Protein AF-A0A0S3PMR7-F1 (afdb_monomer)

Solvent-accessible surface area (backbone atoms only — not comparable to full-atom values): 19436 Å² total; per-residue (Å²): 128,92,79,75,74,84,73,68,82,83,55,79,64,56,77,46,41,45,81,42,42,93,68,51,72,73,56,48,28,28,42,59,43,53,50,53,54,53,49,51,64,66,44,59,85,76,47,54,72,72,54,49,54,51,54,49,53,53,49,53,48,51,35,48,53,48,54,61,67,64,68,72,74,87,74,79,76,58,68,56,22,38,29,40,34,16,61,53,31,36,46,74,74,70,48,50,85,84,51,47,59,63,52,50,53,55,50,42,68,75,43,72,76,39,47,31,37,38,37,14,31,47,84,62,35,19,45,75,45,74,67,28,28,53,56,35,51,49,52,55,49,50,38,57,77,65,47,48,37,66,73,26,34,34,34,44,34,24,32,14,52,88,90,42,52,30,48,32,40,38,37,37,37,70,90,45,73,48,71,31,65,50,87,42,70,50,72,76,74,35,25,83,51,95,85,54,65,95,81,60,70,69,84,73,41,47,54,78,61,86,86,67,69,69,66,73,45,76,55,97,86,37,40,32,40,77,38,42,46,69,33,29,45,52,50,33,86,55,75,34,81,30,48,32,35,42,30,22,18,59,64,69,92,67,59,61,74,94,48,36,70,55,50,49,51,51,54,47,48,47,20,36,50,14,60,35,59,52,10,54,31,33,37,40,33,24,7,70,32,48,24,41,40,30,40,47,70,44,50,68,42,61,68,53,22,62,51,24,56,79,41,34,68,46,78,46,79,48,72,56,72,85,76,84,79,79,89,74,83,90,61,71,69,61,55,50,51,51,51,50,52,56,59,51,63,70,70,74,83,123

Mean predicted aligned error: 9.97 Å

InterPro domains:
  IPR036526 Carbon-nitrogen hydrolase superfamily [G3DSA:3.60.110.10] (63-301)
  IPR036526 Carbon-nitrogen hydrolase superfamily [SSF56317] (80-238)

Nearest PDB structures (foldseek):
  5vrg-assembly1_A  TM=6.632E-01  e=3.489E-10  Escherichia coli K-12
  6nwr-assembly1_A  TM=6.546E-01  e=3.489E-10  Escherichia coli K-12
  7aci-assembly1_A  TM=6.716E-01  e=8.069E-10  Escherichia coli
  5n6h-assembly1_A  TM=6.480E-01  e=6.742E-10  Escherichia coli K-12
  5n6l-assembly2_B  TM=6.673E-01  e=2.234E-09  Escherichia coli K-12

Structure (mmCIF, N/CA/C/O backbone):
data_AF-A0A0S3PMR7-F1
#
_entry.id   AF-A0A0S3PMR7-F1
#
loop_
_atom_site.group_PDB
_atom_site.id
_atom_site.type_symbol
_atom_site.label_atom_id
_atom_site.label_alt_id
_atom_site.label_comp_id
_atom_site.label_asym_id
_atom_site.label_entity_id
_atom_site.label_seq_id
_atom_site.pdbx_PDB_ins_code
_atom_site.Cartn_x
_atom_site.Cartn_y
_atom_site.Cartn_z
_atom_site.occupancy
_atom_site.B_iso_or_equiv
_atom_site.auth_seq_id
_atom_site.auth_comp_id
_atom_site.auth_asym_id
_atom_site.auth_atom_id
_atom_site.pdbx_PDB_model_num
ATOM 1 N N . MET A 1 1 ? 16.955 -25.206 -0.870 1.00 32.12 1 MET A N 1
ATOM 2 C CA . MET A 1 1 ? 16.408 -24.528 -2.070 1.00 32.12 1 MET A CA 1
ATOM 3 C C . MET A 1 1 ? 16.990 -23.130 -2.113 1.00 32.12 1 MET A C 1
ATOM 5 O O . MET A 1 1 ? 16.848 -22.421 -1.126 1.00 32.12 1 MET A O 1
ATOM 9 N N . ALA A 1 2 ? 17.680 -22.766 -3.195 1.00 27.88 2 ALA A N 1
ATOM 10 C CA . ALA A 1 2 ? 18.285 -21.446 -3.348 1.00 27.88 2 ALA A CA 1
ATOM 11 C C . ALA A 1 2 ? 17.192 -20.363 -3.338 1.00 27.88 2 ALA A C 1
ATOM 13 O O . ALA A 1 2 ? 16.385 -20.269 -4.262 1.00 27.88 2 ALA A O 1
ATOM 14 N N . PHE A 1 3 ? 17.133 -19.579 -2.262 1.00 42.72 3 PHE A N 1
ATOM 15 C CA . PHE A 1 3 ? 16.339 -18.359 -2.215 1.00 42.72 3 PHE A CA 1
ATOM 16 C C . PHE A 1 3 ? 17.116 -17.288 -2.976 1.00 42.72 3 PHE A C 1
ATOM 18 O O . PHE A 1 3 ? 18.011 -16.652 -2.428 1.00 42.72 3 PHE A O 1
ATOM 25 N N . TYR A 1 4 ? 16.807 -17.114 -4.260 1.00 49.47 4 TYR A N 1
ATOM 26 C CA . TYR A 1 4 ? 17.288 -15.953 -4.996 1.00 49.47 4 TYR A CA 1
ATOM 27 C C . TYR A 1 4 ? 16.662 -14.711 -4.370 1.00 49.47 4 TYR A C 1
ATOM 29 O O . TYR A 1 4 ? 15.441 -14.535 -4.409 1.00 49.47 4 TYR A O 1
ATOM 37 N N . ALA A 1 5 ? 17.491 -13.858 -3.773 1.00 56.34 5 ALA A N 1
ATOM 38 C CA . ALA A 1 5 ? 17.059 -12.526 -3.400 1.00 56.34 5 ALA A CA 1
ATOM 39 C C . ALA A 1 5 ? 16.542 -11.818 -4.650 1.00 56.34 5 ALA A C 1
ATOM 41 O O . ALA A 1 5 ? 17.229 -11.736 -5.671 1.00 56.34 5 ALA A O 1
ATOM 42 N N . LYS A 1 6 ? 15.294 -11.356 -4.588 1.00 67.44 6 LYS A N 1
ATOM 43 C CA . LYS A 1 6 ? 14.680 -10.666 -5.713 1.00 67.44 6 LYS A CA 1
ATOM 44 C C . LYS A 1 6 ? 15.301 -9.279 -5.809 1.00 67.44 6 LYS A C 1
ATOM 46 O O . LYS A 1 6 ? 15.114 -8.466 -4.916 1.00 67.44 6 LYS A O 1
ATOM 51 N N . ILE A 1 7 ? 16.038 -9.019 -6.881 1.00 74.38 7 ILE A N 1
ATOM 52 C CA . ILE A 1 7 ? 16.580 -7.692 -7.179 1.00 74.38 7 ILE A CA 1
ATOM 53 C C . ILE A 1 7 ? 15.539 -6.934 -7.993 1.00 74.38 7 ILE A C 1
ATOM 55 O O . ILE A 1 7 ? 14.989 -7.472 -8.956 1.00 74.38 7 ILE A O 1
ATOM 59 N N . VAL A 1 8 ? 15.253 -5.694 -7.597 1.00 78.94 8 VAL A N 1
ATOM 60 C CA . VAL A 1 8 ? 14.302 -4.836 -8.311 1.00 78.94 8 VAL A CA 1
ATOM 61 C C . VAL A 1 8 ? 14.785 -4.653 -9.754 1.00 78.94 8 VAL A C 1
ATOM 63 O O . VAL A 1 8 ? 15.922 -4.214 -9.945 1.00 78.94 8 VAL A O 1
ATOM 66 N N . PRO A 1 9 ? 13.957 -4.947 -10.772 1.00 74.81 9 PRO A N 1
ATOM 67 C CA . PRO A 1 9 ? 14.328 -4.714 -12.161 1.00 74.81 9 PRO A CA 1
ATOM 68 C C . PRO A 1 9 ? 14.289 -3.209 -12.460 1.00 74.81 9 PRO A C 1
ATOM 70 O O . PRO A 1 9 ? 13.267 -2.651 -12.862 1.00 74.81 9 PRO A O 1
ATOM 73 N N . LEU A 1 10 ? 15.404 -2.531 -12.188 1.00 71.50 10 LEU A N 1
ATOM 74 C CA . LEU A 1 10 ? 15.549 -1.091 -12.366 1.00 71.50 10 LEU A CA 1
ATOM 75 C C . LEU A 1 10 ? 15.897 -0.764 -13.821 1.00 71.50 10 LEU A C 1
ATOM 77 O O . LEU A 1 10 ? 16.931 -1.181 -14.341 1.00 71.50 10 LEU A O 1
ATOM 81 N N . ASN A 1 11 ? 15.052 0.045 -14.457 1.00 74.12 11 ASN A N 1
ATOM 82 C CA . ASN A 1 11 ? 15.374 0.746 -15.693 1.00 74.12 11 ASN A CA 1
ATOM 83 C C . ASN A 1 11 ? 15.096 2.247 -15.478 1.00 74.12 11 ASN A C 1
ATOM 85 O O . ASN A 1 11 ? 13.953 2.602 -15.168 1.00 74.12 11 ASN A O 1
ATOM 89 N N . PRO A 1 12 ? 16.097 3.141 -15.616 1.0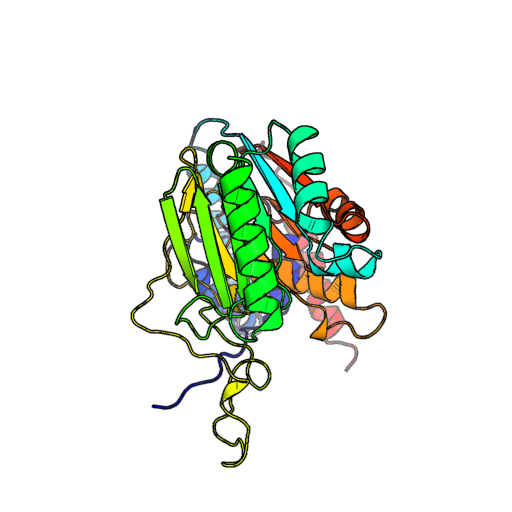0 73.56 12 PRO A N 1
ATOM 90 C CA . PRO A 1 12 ? 15.920 4.579 -15.400 1.00 73.56 12 PRO A CA 1
ATOM 91 C C . PRO A 1 12 ? 14.790 5.198 -16.230 1.00 73.56 12 PRO A C 1
ATOM 93 O O . PRO A 1 12 ? 14.124 6.124 -15.762 1.00 73.56 12 PRO A O 1
ATOM 96 N N . LEU A 1 13 ? 14.507 4.651 -17.419 1.00 76.06 13 LEU A N 1
ATOM 97 C CA . LEU A 1 13 ? 13.432 5.138 -18.285 1.00 76.06 13 LEU A CA 1
ATOM 98 C C . LEU A 1 13 ? 12.033 4.926 -17.704 1.00 76.06 13 LEU A C 1
ATOM 100 O O . LEU A 1 13 ? 11.103 5.626 -18.102 1.00 76.06 13 LEU A O 1
ATOM 104 N N . ILE A 1 14 ? 11.863 4.041 -16.715 1.00 80.25 14 ILE A N 1
ATOM 105 C CA . ILE A 1 14 ? 10.582 3.906 -16.006 1.00 80.25 14 ILE A CA 1
ATOM 106 C C . ILE A 1 14 ? 10.199 5.240 -15.346 1.00 80.25 14 ILE A C 1
ATOM 108 O O . ILE A 1 14 ? 9.026 5.616 -15.328 1.00 80.25 14 ILE A O 1
ATOM 112 N N . LEU A 1 15 ? 11.185 6.014 -14.877 1.00 79.69 15 LEU A N 1
ATOM 113 C CA . LEU A 1 15 ? 10.949 7.346 -14.315 1.00 79.69 15 LEU A CA 1
ATOM 114 C C . LEU A 1 15 ? 10.527 8.375 -15.371 1.00 79.69 15 LEU A C 1
ATOM 116 O O . LEU A 1 15 ? 10.027 9.431 -15.004 1.00 79.69 15 LEU A O 1
ATOM 120 N N . LEU A 1 16 ? 10.694 8.094 -16.663 1.00 73.69 16 LEU A N 1
ATOM 121 C CA . LEU A 1 16 ? 10.173 8.925 -17.751 1.00 73.69 16 LEU A CA 1
ATOM 122 C C . LEU A 1 16 ? 8.802 8.443 -18.234 1.00 73.69 16 LEU A C 1
ATOM 124 O O . LEU A 1 16 ? 8.035 9.236 -18.783 1.00 73.69 16 LEU A O 1
ATOM 128 N N . TYR A 1 17 ? 8.451 7.182 -17.966 1.00 69.62 17 TYR A N 1
ATOM 129 C CA . TYR A 1 17 ? 7.199 6.573 -18.412 1.00 69.62 17 TYR A CA 1
ATOM 130 C C . TYR A 1 17 ? 5.971 7.355 -17.935 1.00 69.62 17 TYR A C 1
ATOM 132 O O . TYR A 1 17 ? 5.038 7.548 -18.701 1.00 69.62 17 TYR A O 1
ATOM 140 N N . TYR A 1 18 ? 5.985 7.907 -16.715 1.00 69.00 18 TYR A N 1
ATOM 141 C CA . TYR A 1 18 ? 4.864 8.716 -16.214 1.00 69.00 18 TYR A CA 1
ATOM 142 C C . TYR A 1 18 ? 4.685 10.055 -16.958 1.00 69.00 18 TYR A C 1
ATOM 144 O O . TYR A 1 18 ? 3.573 10.577 -17.013 1.00 69.00 18 TYR A O 1
ATOM 152 N N . ARG A 1 19 ? 5.764 10.631 -17.518 1.00 66.94 19 ARG A N 1
ATOM 153 C CA . ARG A 1 19 ? 5.716 11.904 -18.266 1.00 66.94 19 ARG A CA 1
ATOM 154 C C . ARG A 1 19 ? 5.176 11.715 -19.676 1.00 66.94 19 ARG A C 1
ATOM 156 O O . ARG A 1 19 ? 4.501 12.595 -20.194 1.00 66.94 19 ARG A O 1
ATOM 163 N N . PHE A 1 20 ? 5.467 10.563 -20.267 1.00 64.56 20 PHE A N 1
ATOM 164 C CA . PHE A 1 20 ? 5.150 10.243 -21.655 1.00 64.56 20 PHE A CA 1
ATOM 165 C C . PHE A 1 20 ? 4.191 9.053 -21.768 1.00 64.56 20 PHE A C 1
ATOM 167 O O . PHE A 1 20 ? 4.147 8.386 -22.797 1.00 64.56 20 PHE A O 1
ATOM 174 N N . ASN A 1 21 ? 3.409 8.774 -20.722 1.00 63.78 21 ASN A N 1
ATOM 175 C CA . ASN A 1 21 ? 2.504 7.622 -20.672 1.00 63.78 21 ASN A CA 1
ATOM 176 C C . ASN A 1 21 ? 1.479 7.639 -21.821 1.00 63.78 21 ASN A C 1
ATOM 178 O O . ASN A 1 21 ? 1.055 6.597 -22.297 1.00 63.78 21 ASN A O 1
ATOM 182 N N . ASP A 1 22 ? 1.126 8.828 -22.317 1.00 60.75 22 ASP A N 1
ATOM 183 C CA . ASP A 1 22 ? 0.228 8.989 -23.466 1.00 60.75 22 ASP A CA 1
ATOM 184 C C . ASP A 1 22 ? 0.884 8.648 -24.820 1.00 60.75 22 ASP A C 1
ATOM 186 O O . ASP A 1 22 ? 0.170 8.510 -25.821 1.00 60.75 22 ASP A O 1
ATOM 190 N N . LEU A 1 23 ? 2.218 8.563 -24.866 1.00 56.91 23 LEU A N 1
ATOM 191 C CA . LEU A 1 23 ? 3.020 8.207 -26.042 1.00 56.91 23 LEU A CA 1
ATOM 192 C C . LEU A 1 23 ? 3.424 6.730 -26.020 1.00 56.91 23 LEU A C 1
ATOM 194 O O . LEU A 1 23 ? 3.506 6.107 -27.079 1.00 56.91 23 LEU A O 1
ATOM 198 N N . PHE A 1 24 ? 3.663 6.173 -24.830 1.00 60.44 24 PHE A N 1
ATOM 199 C CA . PHE A 1 24 ? 4.081 4.789 -24.673 1.00 60.44 24 PHE A CA 1
ATOM 200 C C . PHE A 1 24 ? 2.919 3.804 -24.788 1.00 60.44 24 PHE A C 1
ATOM 202 O O . PHE A 1 24 ? 1.967 3.847 -24.014 1.00 60.44 24 PHE A O 1
ATOM 209 N N . TYR A 1 25 ? 3.034 2.864 -25.731 1.00 61.03 25 TYR A N 1
ATOM 210 C CA . TYR A 1 25 ? 2.170 1.689 -25.776 1.00 61.03 25 TYR A CA 1
ATOM 211 C C . TYR A 1 25 ? 2.271 0.937 -24.439 1.00 61.03 25 TYR A C 1
ATOM 213 O O . TYR A 1 25 ? 3.371 0.632 -23.964 1.00 61.03 25 TYR A O 1
ATOM 221 N N . SER A 1 26 ? 1.124 0.660 -23.817 1.00 70.44 26 SER A N 1
ATOM 222 C CA . SER A 1 26 ? 1.056 -0.029 -22.526 1.00 70.44 26 SER A CA 1
ATOM 223 C C . SER A 1 26 ? 0.147 -1.239 -22.638 1.00 70.44 26 SER A C 1
ATOM 225 O O . SER A 1 26 ? -1.063 -1.113 -22.830 1.00 70.44 26 SER A O 1
ATOM 227 N N . THR A 1 27 ? 0.718 -2.434 -22.529 1.00 76.38 27 THR A N 1
ATOM 228 C CA . THR A 1 27 ? -0.060 -3.670 -22.434 1.00 76.38 27 THR A CA 1
ATOM 229 C C . THR A 1 27 ? -0.642 -3.809 -21.027 1.00 76.38 27 THR A C 1
ATOM 231 O O . THR A 1 27 ? -0.068 -3.294 -20.063 1.00 76.38 27 THR A O 1
ATOM 234 N N . PRO A 1 28 ? -1.733 -4.573 -20.848 1.00 78.19 28 PRO A N 1
ATOM 235 C CA . PRO A 1 28 ? -2.233 -4.882 -19.515 1.00 78.19 28 PRO A CA 1
ATOM 236 C C . PRO A 1 28 ? -1.336 -5.880 -18.754 1.00 78.19 28 PRO A C 1
ATOM 238 O O . PRO A 1 28 ? -1.718 -6.312 -17.672 1.00 78.19 28 PRO A O 1
ATOM 241 N N . TYR A 1 29 ? -0.170 -6.263 -19.292 1.00 84.31 29 TYR A N 1
ATOM 242 C CA . TYR A 1 29 ? 0.792 -7.182 -18.681 1.00 84.31 29 TYR A CA 1
ATOM 243 C C . TYR A 1 29 ? 2.079 -6.420 -18.321 1.00 84.31 29 TYR A C 1
ATOM 245 O O . TYR A 1 29 ? 2.916 -6.178 -19.194 1.00 84.31 29 TYR A O 1
ATOM 253 N N . PRO A 1 30 ? 2.286 -6.046 -17.046 1.00 86.19 30 PRO A N 1
ATOM 254 C CA . PRO A 1 30 ? 3.429 -5.218 -16.664 1.00 86.19 30 PRO A CA 1
ATOM 255 C C . PRO A 1 30 ? 4.797 -5.812 -17.019 1.00 86.19 30 PRO A C 1
ATOM 257 O O . PRO A 1 30 ? 5.691 -5.075 -17.432 1.00 86.19 30 PRO A O 1
ATOM 260 N N . ILE A 1 31 ? 4.959 -7.139 -16.932 1.00 86.88 31 ILE A N 1
ATOM 261 C CA . ILE A 1 31 ? 6.209 -7.801 -17.330 1.00 86.88 31 ILE A CA 1
ATOM 262 C C . ILE A 1 31 ? 6.540 -7.594 -18.817 1.00 86.88 31 ILE A C 1
ATOM 264 O O . ILE A 1 31 ? 7.704 -7.412 -19.166 1.00 86.88 31 ILE A O 1
ATOM 268 N N . ILE A 1 32 ? 5.524 -7.555 -19.688 1.00 85.44 32 ILE A N 1
ATOM 269 C CA . ILE A 1 32 ? 5.706 -7.311 -21.124 1.00 85.44 32 ILE A CA 1
ATOM 270 C C . ILE A 1 32 ? 6.113 -5.855 -21.347 1.00 85.44 32 ILE A C 1
ATOM 272 O O . ILE A 1 32 ? 7.021 -5.591 -22.128 1.00 85.44 32 ILE A O 1
ATOM 276 N N . ASN A 1 33 ? 5.506 -4.911 -20.620 1.00 83.50 33 ASN A N 1
ATOM 277 C CA . ASN A 1 33 ? 5.887 -3.496 -20.700 1.00 83.50 33 ASN A CA 1
ATOM 278 C C . ASN A 1 33 ? 7.349 -3.284 -20.294 1.00 83.50 33 ASN A C 1
ATOM 280 O O . ASN A 1 33 ? 8.072 -2.547 -20.962 1.00 83.50 33 ASN A O 1
ATOM 284 N N . LEU A 1 34 ? 7.799 -3.957 -19.230 1.00 86.12 34 LEU A N 1
ATOM 285 C CA . LEU A 1 34 ? 9.198 -3.921 -18.816 1.00 86.12 34 LEU A CA 1
ATOM 286 C C . LEU A 1 34 ? 10.118 -4.530 -19.886 1.00 86.12 34 LEU A C 1
ATOM 288 O O . LEU A 1 34 ? 11.139 -3.933 -20.220 1.00 86.12 34 LEU A O 1
ATOM 292 N N . PHE A 1 35 ? 9.754 -5.689 -20.441 1.00 85.19 35 PHE A N 1
ATOM 293 C CA . PHE A 1 35 ? 10.522 -6.334 -21.508 1.00 85.19 35 PHE A CA 1
ATOM 294 C C . PHE A 1 35 ? 10.666 -5.428 -22.738 1.00 85.19 35 PHE A C 1
ATOM 296 O O . PHE A 1 35 ? 11.777 -5.227 -23.220 1.00 85.19 35 PHE A O 1
ATOM 303 N N . LEU A 1 36 ? 9.568 -4.820 -23.198 1.00 80.75 36 LEU A N 1
ATOM 304 C CA . LEU A 1 36 ? 9.576 -3.879 -24.322 1.00 80.75 36 LEU A CA 1
ATOM 305 C C . LEU A 1 36 ? 10.443 -2.648 -24.038 1.00 80.75 36 LEU A C 1
ATOM 307 O O . LEU A 1 36 ? 11.118 -2.162 -24.942 1.00 80.75 36 LEU A O 1
ATOM 311 N N . LEU A 1 37 ? 10.458 -2.164 -22.792 1.00 81.06 37 LEU A N 1
ATOM 312 C CA . LEU A 1 37 ? 11.308 -1.048 -22.383 1.00 81.06 37 LEU A CA 1
ATOM 313 C C . LEU A 1 37 ? 12.800 -1.409 -22.422 1.00 81.06 37 LEU A C 1
ATOM 315 O O . LEU A 1 37 ? 13.614 -0.607 -22.866 1.00 81.06 37 LEU A O 1
ATOM 319 N N . TYR A 1 38 ? 13.184 -2.605 -21.972 1.00 82.44 38 TYR A N 1
ATOM 320 C CA . TYR A 1 38 ? 14.576 -3.049 -22.097 1.00 82.44 38 TYR A CA 1
ATOM 321 C C . TYR A 1 38 ? 14.964 -3.304 -23.552 1.00 82.44 38 TYR A C 1
ATOM 323 O O . TYR A 1 38 ? 16.062 -2.929 -23.963 1.00 82.44 38 TYR A O 1
ATOM 331 N N . LEU A 1 39 ? 14.058 -3.893 -24.336 1.00 79.00 39 LEU A N 1
ATOM 332 C CA . LEU A 1 39 ? 14.279 -4.139 -25.754 1.00 79.00 39 LEU A CA 1
ATOM 333 C C . LEU A 1 39 ? 14.491 -2.830 -26.519 1.00 79.00 39 LEU A C 1
ATOM 335 O O . LEU A 1 39 ? 15.401 -2.757 -27.338 1.00 79.00 39 LEU A O 1
ATOM 339 N N . SER A 1 40 ? 13.698 -1.790 -26.238 1.00 71.62 40 SER A N 1
ATOM 340 C CA . SER A 1 40 ? 13.844 -0.500 -26.916 1.00 71.62 40 SER A CA 1
ATOM 341 C C . SER A 1 40 ? 15.194 0.148 -26.612 1.00 71.62 40 SER A C 1
ATOM 343 O O . SER A 1 40 ? 15.873 0.574 -27.541 1.00 71.62 40 SER A O 1
ATOM 345 N N . VAL A 1 41 ? 15.637 0.140 -25.351 1.00 73.00 41 VAL A N 1
ATOM 346 C CA . VAL A 1 41 ? 16.965 0.654 -24.963 1.00 73.00 41 VAL A CA 1
ATOM 347 C C . VAL A 1 41 ? 18.091 -0.121 -25.637 1.00 73.00 41 VAL A C 1
ATOM 349 O O . VAL A 1 41 ? 19.020 0.489 -26.158 1.00 73.00 41 VAL A O 1
ATOM 352 N N . ALA A 1 42 ? 18.010 -1.452 -25.645 1.00 73.75 42 ALA A N 1
ATOM 353 C CA . ALA A 1 42 ? 19.055 -2.298 -26.212 1.00 73.75 42 ALA A CA 1
ATOM 354 C C . ALA A 1 42 ? 19.118 -2.222 -27.749 1.00 73.75 42 ALA A C 1
ATOM 356 O O . ALA A 1 42 ? 20.201 -2.304 -28.323 1.00 73.75 42 ALA A O 1
ATOM 357 N N . ALA A 1 43 ? 17.974 -2.059 -28.419 1.00 68.31 43 ALA A N 1
ATOM 358 C CA . ALA A 1 43 ? 17.890 -2.051 -29.878 1.00 68.31 43 ALA A CA 1
ATOM 359 C C . ALA A 1 43 ? 18.182 -0.676 -30.505 1.00 68.31 43 ALA A C 1
ATOM 361 O O . ALA A 1 43 ? 18.720 -0.624 -31.609 1.00 68.31 43 ALA A O 1
ATOM 362 N N . LEU A 1 44 ? 17.862 0.432 -29.820 1.00 66.81 44 LEU A N 1
ATOM 363 C CA . LEU A 1 44 ? 18.074 1.803 -30.314 1.00 66.81 44 LEU A CA 1
ATOM 364 C C . LEU A 1 44 ? 19.488 2.083 -30.873 1.00 66.81 44 LEU A C 1
ATOM 366 O O . LEU A 1 44 ? 19.562 2.632 -31.971 1.00 66.81 44 LEU A O 1
ATOM 370 N N . PRO A 1 45 ? 20.597 1.703 -30.205 1.00 65.44 45 PRO A N 1
ATOM 371 C CA . PRO A 1 45 ? 21.945 1.973 -30.715 1.00 65.44 45 PRO A CA 1
ATOM 372 C C . PRO A 1 45 ? 22.374 1.077 -31.891 1.00 65.44 45 PRO A C 1
ATOM 374 O O . PRO A 1 45 ? 23.361 1.381 -32.552 1.00 65.44 45 PRO A O 1
ATOM 377 N N . LEU A 1 46 ? 21.656 -0.018 -32.167 1.00 63.72 46 LEU A N 1
ATOM 378 C CA . LEU A 1 46 ? 22.005 -0.992 -33.214 1.00 63.72 46 LEU A CA 1
ATOM 379 C C . LEU A 1 46 ? 21.235 -0.774 -34.526 1.00 63.72 46 LEU A C 1
ATOM 381 O O . LEU A 1 46 ? 21.477 -1.464 -35.517 1.00 63.72 46 LEU A O 1
ATOM 385 N N . LEU A 1 47 ? 20.285 0.162 -34.546 1.00 62.62 47 LEU A N 1
ATOM 386 C CA . LEU A 1 47 ? 19.396 0.370 -35.681 1.00 62.62 47 LEU A CA 1
ATOM 387 C C . LEU A 1 47 ? 19.925 1.457 -36.618 1.00 62.62 47 LEU A C 1
ATOM 389 O O . LEU A 1 47 ? 20.213 2.580 -36.217 1.00 62.62 47 LEU A O 1
ATOM 393 N N . ASN A 1 48 ? 19.974 1.134 -37.911 1.00 70.31 48 ASN A N 1
ATOM 394 C CA . ASN A 1 48 ? 20.210 2.123 -38.957 1.00 70.31 48 ASN A CA 1
ATOM 395 C C . ASN A 1 48 ? 19.089 3.180 -38.925 1.00 70.31 48 ASN A C 1
ATOM 397 O O . ASN A 1 48 ? 17.927 2.840 -38.689 1.00 70.31 48 ASN A O 1
ATOM 401 N N . ILE A 1 49 ? 19.401 4.449 -39.200 1.00 69.38 49 ILE A N 1
ATOM 402 C CA . ILE A 1 49 ? 18.471 5.572 -38.991 1.00 69.38 49 ILE A CA 1
ATOM 403 C C . ILE A 1 49 ? 17.139 5.381 -39.740 1.00 69.38 49 ILE A C 1
ATOM 405 O O . ILE A 1 49 ? 16.075 5.702 -39.220 1.00 69.38 49 ILE A O 1
ATOM 409 N N . ARG A 1 50 ? 17.171 4.741 -40.920 1.00 66.06 50 ARG A N 1
ATOM 410 C CA . ARG A 1 50 ? 15.969 4.372 -41.693 1.00 66.06 50 ARG A CA 1
ATOM 411 C C . ARG A 1 50 ? 15.081 3.345 -40.978 1.00 66.06 50 ARG A C 1
ATOM 413 O O . ARG A 1 50 ? 13.862 3.452 -41.049 1.00 66.06 50 ARG A O 1
ATOM 420 N N . LEU A 1 51 ? 15.670 2.374 -40.278 1.00 68.94 51 LEU A N 1
ATOM 421 C CA . LEU A 1 51 ? 14.923 1.387 -39.494 1.00 68.94 51 LEU A CA 1
ATOM 422 C C . LEU A 1 51 ? 14.327 2.019 -38.234 1.00 68.94 51 LEU A C 1
ATOM 424 O O . LEU A 1 51 ? 13.194 1.697 -37.893 1.00 68.94 51 LEU A O 1
ATOM 428 N N . ILE A 1 52 ? 15.030 2.964 -37.594 1.00 69.81 52 ILE A N 1
ATOM 429 C CA . ILE A 1 52 ? 14.491 3.739 -36.461 1.00 69.81 52 ILE A CA 1
ATOM 430 C C . ILE A 1 52 ? 13.188 4.442 -36.866 1.00 69.81 52 ILE A C 1
ATOM 432 O O . ILE A 1 52 ? 12.197 4.349 -36.143 1.00 69.81 52 ILE A O 1
ATOM 436 N N . PHE A 1 53 ? 13.149 5.072 -38.046 1.00 67.81 53 PHE A N 1
ATOM 437 C CA . PHE A 1 53 ? 11.930 5.703 -38.568 1.00 67.81 53 PHE A CA 1
ATOM 438 C C . PHE A 1 53 ? 10.788 4.707 -38.818 1.00 67.81 53 PHE A C 1
ATOM 440 O O . PHE A 1 53 ? 9.636 5.021 -38.521 1.00 67.81 53 PHE A O 1
ATOM 447 N N . ILE A 1 54 ? 11.085 3.503 -39.319 1.00 73.62 54 ILE A N 1
ATOM 448 C CA . ILE A 1 54 ? 10.072 2.453 -39.527 1.00 73.62 54 ILE A CA 1
ATOM 449 C C . ILE A 1 54 ? 9.511 1.972 -38.182 1.00 73.62 54 ILE A C 1
ATOM 451 O O . ILE A 1 54 ? 8.293 1.923 -38.010 1.00 73.62 54 ILE A O 1
ATOM 455 N N . TYR A 1 55 ? 10.376 1.679 -37.205 1.00 70.31 55 TYR A N 1
ATOM 456 C CA . TYR A 1 55 ? 9.947 1.296 -35.857 1.00 70.31 55 TYR A CA 1
ATOM 457 C C . TYR A 1 55 ? 9.137 2.400 -35.177 1.00 70.31 55 TYR A C 1
ATOM 459 O O . TYR A 1 55 ? 8.132 2.105 -34.533 1.00 70.31 55 TYR A O 1
ATOM 467 N N . PHE A 1 56 ? 9.522 3.663 -35.367 1.00 68.88 56 PHE A N 1
ATOM 468 C CA . PHE A 1 56 ? 8.763 4.815 -34.889 1.00 68.88 56 PHE A CA 1
ATOM 469 C C . PHE A 1 56 ? 7.356 4.855 -35.494 1.00 68.88 56 PHE A C 1
ATOM 471 O O . PHE A 1 56 ? 6.379 4.987 -34.759 1.00 68.88 56 PHE A O 1
ATOM 478 N N . PHE A 1 57 ? 7.227 4.664 -36.810 1.00 70.50 57 PHE A N 1
ATOM 479 C CA . PHE A 1 57 ? 5.923 4.649 -37.476 1.00 70.50 57 PHE A CA 1
ATOM 480 C C . PHE A 1 57 ? 5.036 3.495 -36.994 1.00 70.50 57 PHE A C 1
ATOM 482 O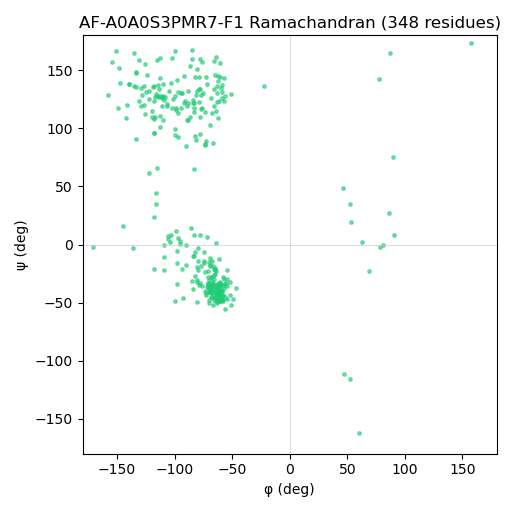 O . PHE A 1 57 ? 3.856 3.707 -36.710 1.00 70.50 57 PHE A O 1
ATOM 489 N N . ILE A 1 58 ? 5.607 2.295 -36.837 1.00 75.50 58 ILE A N 1
ATOM 490 C CA . ILE A 1 58 ? 4.901 1.123 -36.296 1.00 75.50 58 ILE A CA 1
ATOM 491 C C . ILE A 1 58 ? 4.448 1.389 -34.859 1.00 75.50 58 ILE A C 1
ATOM 493 O O . ILE A 1 58 ? 3.302 1.117 -34.511 1.00 75.50 58 ILE A O 1
ATOM 497 N N . PHE A 1 59 ? 5.318 1.956 -34.027 1.00 70.50 59 PHE A N 1
ATOM 498 C CA . PHE A 1 59 ? 4.995 2.290 -32.647 1.00 70.50 59 PHE A CA 1
ATOM 499 C C . PHE A 1 59 ? 3.885 3.341 -32.555 1.00 70.50 59 PHE A C 1
ATOM 501 O O . PHE A 1 59 ? 2.914 3.142 -31.828 1.00 70.50 59 PHE A O 1
ATOM 508 N N . CYS A 1 60 ? 3.969 4.422 -33.336 1.00 67.50 60 CYS A N 1
ATOM 509 C CA . CYS A 1 60 ? 2.909 5.424 -33.418 1.00 67.50 60 CYS A CA 1
ATOM 510 C C . CYS A 1 60 ? 1.586 4.813 -33.893 1.00 67.50 60 CYS A C 1
ATOM 512 O O . CYS A 1 60 ? 0.540 5.127 -33.324 1.00 67.50 60 CYS A O 1
ATOM 514 N N . PHE A 1 61 ? 1.624 3.913 -34.882 1.00 74.81 61 PHE A N 1
ATOM 515 C CA . PHE A 1 61 ? 0.444 3.196 -35.360 1.00 74.81 61 PHE A CA 1
ATOM 516 C C . PHE A 1 61 ? -0.165 2.299 -34.273 1.00 74.81 61 PHE A C 1
ATOM 518 O O . PHE A 1 61 ? -1.372 2.356 -34.052 1.00 74.81 61 PHE A O 1
ATOM 525 N N . LEU A 1 62 ? 0.649 1.532 -33.540 1.00 70.25 62 LEU A N 1
ATOM 526 C CA . LEU A 1 62 ? 0.190 0.681 -32.435 1.00 70.25 62 LEU A CA 1
ATOM 527 C C . LEU A 1 62 ? -0.391 1.504 -31.277 1.00 70.25 62 LEU A C 1
ATOM 529 O O . LEU A 1 62 ? -1.476 1.186 -30.786 1.00 70.25 62 LEU A O 1
ATOM 533 N N . SER A 1 63 ? 0.273 2.592 -30.878 1.00 65.25 63 SER A N 1
ATOM 534 C CA . SER A 1 63 ? -0.233 3.523 -29.859 1.00 65.25 63 SER A CA 1
ATOM 535 C C . SER A 1 63 ? -1.551 4.180 -30.292 1.00 65.25 63 SER A C 1
ATOM 537 O O . SER A 1 63 ? -2.459 4.359 -29.476 1.00 65.25 63 SER A O 1
ATOM 539 N N . PHE A 1 64 ? -1.697 4.506 -31.579 1.00 67.12 64 PHE A N 1
ATOM 540 C CA . PHE A 1 64 ? -2.931 5.057 -32.140 1.00 67.12 64 PHE A CA 1
ATOM 541 C C . PHE A 1 64 ? -4.064 4.020 -32.186 1.00 67.12 64 PHE A C 1
ATOM 543 O O . PHE A 1 64 ? -5.163 4.287 -31.695 1.00 67.12 64 PHE A O 1
ATOM 550 N N . ALA A 1 65 ? -3.786 2.813 -32.684 1.00 68.00 65 ALA A N 1
ATOM 551 C CA . ALA A 1 65 ? -4.736 1.705 -32.718 1.00 68.00 65 ALA A CA 1
ATOM 552 C C . ALA A 1 65 ? -5.226 1.338 -31.308 1.00 68.00 65 ALA A C 1
ATOM 554 O O . ALA A 1 65 ? -6.423 1.135 -31.098 1.00 68.00 65 ALA A O 1
ATOM 555 N N . GLN A 1 66 ? -4.332 1.345 -30.312 1.00 65.81 66 GLN A N 1
ATOM 556 C CA . GLN A 1 66 ? -4.696 1.126 -28.914 1.00 65.81 66 GLN A CA 1
ATOM 557 C C . GLN A 1 66 ? -5.659 2.195 -28.392 1.00 65.81 66 GLN A C 1
ATOM 559 O O . GLN A 1 66 ? -6.618 1.852 -27.697 1.00 65.81 66 GLN A O 1
ATOM 564 N N . LYS A 1 67 ? -5.427 3.479 -28.701 1.00 63.69 67 LYS A N 1
ATOM 565 C CA . LYS A 1 67 ? -6.320 4.568 -28.271 1.00 63.69 67 LYS A CA 1
ATOM 566 C C . LYS A 1 67 ? -7.713 4.428 -28.879 1.00 63.69 67 LYS A C 1
ATOM 568 O O . LYS A 1 67 ? -8.691 4.582 -28.151 1.00 63.69 67 LYS A O 1
ATOM 573 N N . ILE A 1 68 ? -7.805 4.051 -30.156 1.00 61.91 68 ILE A N 1
ATOM 574 C CA . ILE A 1 68 ? -9.090 3.763 -30.814 1.00 61.91 68 ILE A CA 1
ATOM 575 C C . ILE A 1 68 ? -9.786 2.581 -30.131 1.00 61.91 68 ILE A C 1
ATOM 577 O O . ILE A 1 68 ? -10.951 2.684 -29.750 1.00 61.91 68 ILE A O 1
ATOM 581 N N . TYR A 1 69 ? -9.066 1.481 -29.901 1.00 54.88 69 TYR A N 1
ATOM 582 C CA . TYR A 1 69 ? -9.642 0.268 -29.315 1.00 54.88 69 TYR A CA 1
ATOM 583 C C . TYR A 1 69 ? -10.001 0.422 -27.827 1.00 54.88 69 TYR A C 1
ATOM 585 O O . TYR A 1 69 ? -10.925 -0.214 -27.327 1.00 54.88 69 TYR A O 1
ATOM 593 N N . SER A 1 70 ? -9.301 1.297 -27.103 1.00 52.09 70 SER A N 1
ATOM 594 C CA . SER A 1 70 ? -9.583 1.599 -25.692 1.00 52.09 70 SER A CA 1
ATOM 595 C C . SER A 1 70 ? -10.757 2.568 -25.513 1.00 52.09 70 SER A C 1
ATOM 597 O O . SER A 1 70 ? -11.284 2.682 -24.405 1.00 52.09 70 SER A O 1
ATOM 599 N N . SER A 1 71 ? -11.188 3.245 -26.586 1.00 45.75 71 SER A N 1
ATOM 600 C CA . SER A 1 71 ? -12.283 4.222 -26.576 1.00 45.75 71 SER A CA 1
ATOM 601 C C . SER A 1 71 ? -13.683 3.595 -26.471 1.00 45.75 71 SER A C 1
ATOM 603 O O . SER A 1 71 ? -14.658 4.330 -26.328 1.00 45.75 71 SER A O 1
ATOM 605 N N . THR A 1 72 ? -13.826 2.266 -26.527 1.00 36.06 72 THR A N 1
ATOM 606 C CA . THR A 1 72 ? -15.140 1.598 -26.641 1.00 36.06 72 THR A CA 1
ATOM 607 C C . THR A 1 72 ? -15.681 0.971 -25.352 1.00 36.06 72 THR A C 1
ATOM 609 O O . THR A 1 72 ? -16.729 0.330 -25.384 1.00 36.06 72 THR A O 1
ATOM 612 N N . LYS A 1 73 ? -15.062 1.188 -24.182 1.00 38.62 73 LYS A N 1
ATOM 613 C CA . LYS A 1 73 ? -15.641 0.739 -22.898 1.00 38.62 73 LYS A CA 1
ATOM 614 C C . LYS A 1 73 ? -16.339 1.877 -22.152 1.00 38.62 73 LYS A C 1
ATOM 616 O O . LYS A 1 73 ? -15.724 2.591 -21.361 1.00 38.62 73 LYS A O 1
ATOM 621 N N . SER A 1 74 ? -17.650 1.997 -22.359 1.00 40.81 74 SER A N 1
ATOM 622 C CA . SER A 1 74 ? -18.536 2.738 -21.452 1.00 40.81 74 SER A CA 1
ATOM 623 C C . SER A 1 74 ? -18.789 1.872 -20.218 1.00 40.81 74 SER A C 1
ATOM 625 O O . SER A 1 74 ? -19.363 0.796 -20.380 1.00 40.81 74 SER A O 1
ATOM 627 N N . ILE A 1 75 ? -18.380 2.295 -19.015 1.00 46.31 75 ILE A N 1
ATOM 628 C CA . ILE A 1 75 ? -18.833 1.667 -17.761 1.00 46.31 75 ILE A CA 1
ATOM 629 C C . ILE A 1 75 ? -18.926 2.718 -16.638 1.00 46.31 75 ILE A C 1
ATOM 631 O O . ILE A 1 75 ? -18.072 3.593 -16.513 1.00 46.31 75 ILE A O 1
ATOM 635 N N . HIS A 1 76 ? -20.002 2.587 -15.856 1.00 44.34 76 HIS A N 1
ATOM 636 C CA . HIS A 1 76 ? -20.423 3.315 -14.655 1.00 44.34 76 HIS A CA 1
ATOM 637 C C . HIS A 1 76 ? -19.349 4.053 -13.832 1.00 44.34 76 HIS A C 1
ATOM 639 O O . HIS A 1 76 ? -18.324 3.500 -13.440 1.00 44.34 76 HIS A O 1
ATOM 645 N N . GLN A 1 77 ? -19.698 5.280 -13.421 1.00 52.12 77 GLN A N 1
ATOM 646 C CA . GLN A 1 77 ? -19.022 6.022 -12.355 1.00 52.12 77 GLN A CA 1
ATOM 647 C C . GLN A 1 77 ? -19.239 5.334 -10.997 1.00 52.12 77 GLN A C 1
ATOM 649 O O . GLN A 1 77 ? -20.152 5.695 -10.256 1.00 52.12 77 GLN A O 1
ATOM 654 N N . GLN A 1 78 ? -18.385 4.381 -10.631 1.00 63.62 78 GLN A N 1
ATOM 655 C CA . GLN A 1 78 ? -18.242 4.009 -9.224 1.00 63.62 78 GLN A CA 1
ATOM 656 C C . GLN A 1 78 ? -17.253 4.977 -8.566 1.00 63.62 78 GLN A C 1
ATOM 658 O O . GLN A 1 78 ? -16.143 5.207 -9.049 1.00 63.62 78 GLN A O 1
ATOM 663 N N . LYS A 1 79 ? -17.696 5.627 -7.493 1.00 75.62 79 LYS A N 1
ATOM 664 C CA . LYS A 1 79 ? -16.850 6.464 -6.640 1.00 75.62 79 LYS A CA 1
ATOM 665 C C . LYS A 1 79 ? -16.603 5.663 -5.378 1.00 75.62 79 LYS A C 1
ATOM 667 O O . LYS A 1 79 ? -17.555 5.142 -4.813 1.00 75.62 79 LYS A O 1
ATOM 672 N N . ILE A 1 80 ? -15.351 5.582 -4.962 1.00 87.62 80 ILE A N 1
ATOM 673 C CA . ILE A 1 80 ? -14.991 5.009 -3.671 1.00 87.62 80 ILE A CA 1
ATOM 674 C C . ILE A 1 80 ? -14.077 5.998 -2.962 1.00 87.62 80 ILE A C 1
ATOM 676 O O . ILE A 1 80 ? -13.169 6.595 -3.559 1.00 87.62 80 ILE A O 1
ATOM 680 N N . LYS A 1 81 ? -14.364 6.221 -1.686 1.00 93.12 81 LYS A N 1
ATOM 681 C CA . LYS A 1 81 ? -13.618 7.123 -0.824 1.00 93.12 81 LYS A CA 1
ATOM 682 C C . LYS A 1 81 ? -12.789 6.302 0.152 1.00 93.12 81 LYS A C 1
ATOM 684 O O . LYS A 1 81 ? -13.312 5.532 0.954 1.00 93.12 81 LYS A O 1
ATOM 689 N N . VAL A 1 82 ? -11.476 6.483 0.072 1.00 96.00 82 VAL A N 1
ATOM 690 C CA . VAL A 1 82 ? -10.495 5.746 0.867 1.00 96.00 82 VAL A CA 1
ATOM 691 C C . VAL A 1 82 ? -9.996 6.633 2.004 1.00 96.00 82 VAL A C 1
ATOM 693 O O . VAL A 1 82 ? -9.387 7.674 1.771 1.00 96.00 82 VAL A O 1
ATOM 696 N N . GLY A 1 83 ? -10.247 6.231 3.244 1.00 97.44 83 GLY A N 1
ATOM 697 C CA . GLY A 1 83 ? -9.595 6.764 4.431 1.00 97.44 83 GLY A CA 1
ATOM 698 C C . GLY A 1 83 ? -8.183 6.199 4.547 1.00 97.44 83 GLY A C 1
ATOM 699 O O . GLY A 1 83 ? -8.006 4.996 4.680 1.00 97.44 83 GLY A O 1
ATOM 700 N N . VAL A 1 84 ? -7.169 7.048 4.498 1.00 98.00 84 VAL A N 1
ATOM 701 C CA . VAL A 1 84 ? -5.765 6.671 4.654 1.00 98.00 84 VAL A CA 1
ATOM 702 C C . VAL A 1 84 ? -5.324 6.909 6.089 1.00 98.00 84 VAL A C 1
ATOM 704 O O . VAL A 1 84 ? -5.530 7.996 6.633 1.00 98.00 84 VAL A O 1
ATOM 707 N N . VAL A 1 85 ? -4.685 5.896 6.669 1.00 98.38 85 VAL A N 1
ATOM 708 C CA . VAL A 1 85 ? -4.148 5.899 8.028 1.00 98.38 85 VAL A CA 1
ATOM 709 C C . VAL A 1 85 ? -2.632 5.722 7.976 1.00 98.38 85 VAL A C 1
ATOM 711 O O . VAL A 1 85 ? -2.134 4.639 7.679 1.00 98.38 85 VAL A O 1
ATOM 714 N N . GLN A 1 86 ? -1.901 6.795 8.272 1.00 98.12 86 GLN A N 1
ATOM 715 C CA . GLN A 1 86 ? -0.439 6.810 8.345 1.00 98.12 86 GLN A CA 1
ATOM 716 C C . GLN A 1 86 ? -0.018 6.648 9.811 1.00 98.12 86 GLN A C 1
ATOM 718 O O . GLN A 1 86 ? 0.045 7.619 10.570 1.00 98.12 86 GLN A O 1
ATOM 723 N N . VAL A 1 87 ? 0.204 5.396 10.215 1.00 97.75 87 VAL A N 1
ATOM 724 C CA . VAL A 1 87 ? 0.381 4.998 11.621 1.00 97.75 87 VAL A CA 1
ATOM 725 C C . VAL A 1 87 ? 1.606 5.668 12.248 1.00 97.75 87 VAL A C 1
ATOM 727 O O . VAL A 1 87 ? 1.508 6.273 13.312 1.00 97.75 87 VAL A O 1
ATOM 730 N N . GLY A 1 88 ? 2.752 5.617 11.573 1.00 96.50 88 GLY A N 1
ATOM 731 C CA . GLY A 1 88 ? 4.008 6.205 12.037 1.00 96.50 88 GLY A CA 1
ATOM 732 C C . GLY A 1 88 ? 3.914 7.717 12.208 1.00 96.50 88 GLY A C 1
ATOM 733 O O . GLY A 1 88 ? 4.341 8.243 13.231 1.00 96.50 88 GLY A O 1
ATOM 734 N N . LEU A 1 89 ? 3.273 8.414 11.263 1.00 96.88 89 LEU A N 1
ATOM 735 C CA . LEU A 1 89 ? 3.082 9.861 11.347 1.00 96.88 89 LEU A CA 1
ATOM 736 C C . LEU A 1 89 ? 2.192 10.257 12.533 1.00 96.88 89 LEU A C 1
ATOM 738 O O . LEU A 1 89 ? 2.457 11.277 13.162 1.00 96.88 89 LEU A O 1
ATOM 742 N N . TYR A 1 90 ? 1.161 9.469 12.865 1.00 97.81 90 TYR A N 1
ATOM 743 C CA . TYR A 1 90 ? 0.333 9.733 14.050 1.00 97.81 90 TYR A CA 1
ATOM 744 C C . TYR A 1 90 ? 1.183 9.755 15.327 1.00 97.81 90 TYR A C 1
ATOM 746 O O . TYR A 1 90 ? 1.107 10.707 16.105 1.00 97.81 90 TYR A O 1
ATOM 754 N N . TYR A 1 91 ? 2.030 8.741 15.513 1.00 96.56 91 TYR A N 1
ATOM 755 C CA . TYR A 1 91 ? 2.902 8.649 16.685 1.00 96.56 91 TYR A CA 1
ATOM 756 C C . TYR A 1 91 ? 4.024 9.690 16.667 1.00 96.56 91 TYR A C 1
ATOM 758 O O . TYR A 1 91 ? 4.323 10.282 17.700 1.00 96.56 91 TYR A O 1
ATOM 766 N N . GLN A 1 92 ? 4.594 9.985 15.495 1.00 95.06 92 GLN A N 1
ATOM 767 C CA . GLN A 1 92 ? 5.612 11.028 15.342 1.00 95.06 92 GLN A CA 1
ATOM 768 C C . GLN A 1 92 ? 5.090 12.415 15.752 1.00 95.06 92 GLN A C 1
ATOM 770 O O . GLN A 1 92 ? 5.850 13.231 16.265 1.00 95.06 92 GLN A O 1
ATOM 775 N N . LEU A 1 93 ? 3.797 12.681 15.553 1.00 95.50 93 LEU A N 1
ATOM 776 C CA . LEU A 1 93 ? 3.146 13.937 15.939 1.00 95.50 93 LEU A CA 1
ATOM 777 C C . LEU A 1 93 ? 2.655 13.952 17.403 1.00 95.50 93 LEU A C 1
ATOM 779 O O . LEU A 1 93 ? 1.871 14.825 17.770 1.00 95.50 93 LEU A O 1
ATOM 783 N N . GLY A 1 94 ? 3.100 13.007 18.240 1.00 94.75 94 GLY A N 1
ATOM 784 C CA . GLY A 1 94 ? 2.780 12.955 19.673 1.00 94.75 94 GLY A CA 1
ATOM 785 C C . GLY A 1 94 ? 1.530 12.143 20.030 1.00 94.75 94 GLY A C 1
ATOM 786 O O . GLY A 1 94 ? 1.096 12.161 21.182 1.00 94.75 94 GLY A O 1
ATOM 787 N N . GLY A 1 95 ? 0.940 11.423 19.071 1.00 94.31 95 GLY A N 1
ATOM 788 C CA . GLY A 1 95 ? -0.133 10.469 19.343 1.00 94.31 95 GLY A CA 1
ATOM 789 C C . GLY A 1 95 ? 0.332 9.292 20.212 1.00 94.31 95 GLY A C 1
ATOM 790 O O . GLY A 1 95 ? 1.523 9.004 20.309 1.00 94.31 95 GLY A O 1
ATOM 791 N N . ASN A 1 96 ? -0.605 8.575 20.838 1.00 93.38 96 ASN A N 1
ATOM 792 C CA . ASN A 1 96 ? -0.304 7.404 21.673 1.00 93.38 96 ASN A CA 1
ATOM 793 C C . ASN A 1 96 ? -1.255 6.228 21.391 1.00 93.38 96 ASN A C 1
ATOM 795 O O . ASN A 1 96 ? -2.280 6.373 20.725 1.00 93.38 96 ASN A O 1
ATOM 799 N N . THR A 1 97 ? -0.888 5.029 21.847 1.00 90.50 97 THR A N 1
ATOM 800 C CA . THR A 1 97 ? -1.618 3.788 21.530 1.00 90.50 97 THR A CA 1
ATOM 801 C C . THR A 1 97 ? -3.024 3.756 22.126 1.00 90.50 97 THR A C 1
ATOM 803 O O . THR A 1 97 ? -3.917 3.173 21.515 1.00 90.50 97 THR A O 1
ATOM 806 N N . THR A 1 98 ? -3.242 4.418 23.264 1.00 89.31 98 THR A N 1
ATOM 807 C CA . THR A 1 98 ? -4.548 4.520 23.932 1.00 89.31 98 THR A CA 1
ATOM 808 C C . THR A 1 98 ? -5.532 5.380 23.137 1.00 89.31 98 THR A C 1
ATOM 810 O O . THR A 1 98 ? -6.701 5.022 23.005 1.00 89.31 98 THR A O 1
ATOM 813 N N . ASN A 1 99 ? -5.059 6.491 22.566 1.00 93.56 99 ASN A N 1
ATOM 814 C CA . ASN A 1 99 ? -5.896 7.473 21.872 1.00 93.56 99 ASN A CA 1
ATOM 815 C C . ASN A 1 99 ? -6.059 7.193 20.374 1.00 93.56 99 ASN A C 1
ATOM 817 O O . ASN A 1 99 ? -7.010 7.688 19.769 1.00 93.56 99 ASN A O 1
ATOM 821 N N . PHE A 1 100 ? -5.194 6.360 19.784 1.00 95.56 100 PHE A N 1
ATOM 822 C CA . PHE A 1 100 ? -5.191 6.094 18.344 1.00 95.56 100 PHE A CA 1
ATOM 823 C C . PHE A 1 100 ? -6.569 5.702 17.797 1.00 95.56 100 PHE A C 1
ATOM 825 O O . PHE A 1 100 ? -7.054 6.287 16.828 1.00 95.56 100 PHE A O 1
ATOM 832 N N . PHE A 1 101 ? -7.212 4.704 18.409 1.00 94.81 101 PHE A N 1
ATOM 833 C CA . PHE A 1 101 ? -8.485 4.193 17.908 1.00 94.81 101 PHE A CA 1
ATOM 834 C C . PHE A 1 101 ? -9.660 5.158 18.163 1.00 94.81 101 PHE A C 1
ATOM 836 O O . PHE A 1 101 ? -10.422 5.409 17.226 1.00 94.81 101 PHE A O 1
ATOM 843 N N . PRO A 1 102 ? -9.797 5.777 19.355 1.00 95.00 102 PRO A N 1
ATOM 844 C CA . PRO A 1 102 ? -10.732 6.887 19.558 1.00 95.00 102 PRO A CA 1
ATOM 845 C C . PRO A 1 102 ? -10.591 8.022 18.530 1.00 95.00 102 PRO A C 1
ATOM 847 O O . PRO A 1 102 ? -11.598 8.490 17.987 1.00 95.00 102 PRO A O 1
ATOM 850 N N . ASP A 1 103 ? -9.361 8.431 18.209 1.00 97.25 103 ASP A N 1
ATOM 851 C CA . ASP A 1 103 ? -9.098 9.483 17.224 1.00 97.25 103 ASP A CA 1
ATOM 852 C C . ASP A 1 103 ? -9.466 9.044 15.802 1.00 97.25 103 ASP A C 1
ATOM 854 O O . ASP A 1 103 ? -10.077 9.814 15.050 1.00 97.25 103 ASP A O 1
ATOM 858 N N . LEU A 1 104 ? -9.177 7.788 15.446 1.00 97.06 104 LEU A N 1
ATOM 859 C CA . LEU A 1 104 ? -9.603 7.201 14.178 1.00 97.06 104 LEU A CA 1
ATOM 860 C C . LEU A 1 104 ? -11.133 7.190 14.060 1.00 97.06 104 LEU A C 1
ATOM 862 O O . LEU A 1 104 ? -11.679 7.641 13.054 1.00 97.06 104 LEU A O 1
ATOM 866 N N . LEU A 1 105 ? -11.850 6.749 15.097 1.00 95.69 105 LEU A N 1
ATOM 867 C CA . LEU A 1 105 ? -13.314 6.780 15.106 1.00 95.69 105 LEU A CA 1
ATOM 868 C C . LEU A 1 105 ? -13.854 8.208 14.966 1.00 95.69 105 LEU A C 1
ATOM 870 O O . LEU A 1 105 ? -14.820 8.433 14.234 1.00 95.69 105 LEU A O 1
ATOM 874 N N . LYS A 1 106 ? -13.228 9.192 15.623 1.00 96.50 106 LYS A N 1
ATOM 875 C CA . LYS A 1 106 ? -13.584 10.612 15.476 1.00 96.50 106 LYS A CA 1
ATOM 876 C C . LYS A 1 106 ? -13.389 11.092 14.036 1.00 96.50 106 LYS A C 1
ATOM 878 O O . LYS A 1 106 ? -14.241 11.817 13.520 1.00 96.50 106 LYS A O 1
ATOM 883 N N . PHE A 1 107 ? -12.308 10.677 13.376 1.00 96.94 107 PHE A N 1
ATOM 884 C CA . PHE A 1 107 ? -12.077 10.950 11.958 1.00 96.94 107 PHE A CA 1
ATOM 885 C C . PHE A 1 107 ? -13.162 10.325 11.065 1.00 96.94 107 PHE A C 1
ATOM 887 O O . PHE A 1 107 ? -13.702 11.024 10.204 1.00 96.94 107 PHE A O 1
ATOM 894 N N . LEU A 1 108 ? -13.535 9.063 11.301 1.00 96.25 108 LEU A N 1
ATOM 895 C CA . LEU A 1 108 ? -14.559 8.360 10.515 1.00 96.25 108 LEU A CA 1
ATOM 896 C C . LEU A 1 108 ? -15.961 8.940 10.718 1.00 96.25 108 LEU A C 1
ATOM 898 O O . LEU A 1 108 ? -16.710 9.085 9.759 1.00 96.25 108 LEU A O 1
ATOM 902 N N . ARG A 1 109 ? -16.303 9.382 11.935 1.00 94.50 109 ARG A N 1
ATOM 903 C CA . ARG A 1 109 ? -17.567 10.099 12.190 1.00 94.50 109 ARG A CA 1
ATOM 904 C C . ARG A 1 109 ? -17.659 11.402 11.395 1.00 94.50 109 ARG A C 1
ATOM 906 O O . ARG A 1 109 ? -18.727 11.726 10.888 1.00 94.50 109 ARG A O 1
ATOM 913 N N . LYS A 1 110 ? -16.543 12.131 11.262 1.00 95.06 110 LYS A N 1
ATOM 914 C CA . LYS A 1 110 ? -16.459 13.354 10.442 1.00 95.06 110 LYS A CA 1
ATOM 915 C C . LYS A 1 110 ? -16.450 13.073 8.934 1.00 95.06 110 LYS A C 1
ATOM 917 O O . LYS A 1 110 ? -16.795 13.958 8.162 1.00 95.06 110 LYS A O 1
ATOM 922 N N . ASN A 1 111 ? -16.041 11.874 8.521 1.00 93.44 111 ASN A N 1
ATOM 923 C CA . ASN A 1 111 ? -15.935 11.444 7.125 1.00 93.44 111 ASN A CA 1
ATOM 924 C C . ASN A 1 111 ? -16.793 10.194 6.912 1.00 93.44 111 ASN A C 1
ATOM 926 O O . ASN A 1 111 ? -16.299 9.106 6.618 1.00 93.44 111 ASN A O 1
ATOM 930 N N . ASN A 1 112 ? -18.093 10.361 7.133 1.00 90.25 112 ASN A N 1
ATOM 931 C CA . ASN A 1 112 ? -19.058 9.272 7.232 1.00 90.25 112 ASN A CA 1
ATOM 932 C C . ASN A 1 112 ? -19.317 8.547 5.887 1.00 90.25 112 ASN A C 1
ATOM 934 O O . ASN A 1 112 ? -19.934 7.479 5.873 1.00 90.25 112 ASN A O 1
ATOM 938 N N . ASP A 1 113 ? -18.834 9.138 4.796 1.00 91.31 113 ASP A N 1
ATOM 939 C CA . ASP A 1 113 ? -18.884 8.708 3.401 1.00 91.31 113 ASP A CA 1
ATOM 940 C C . ASP A 1 113 ? -17.603 7.983 2.948 1.00 91.31 113 ASP A C 1
ATOM 942 O O . ASP A 1 113 ? -17.441 7.702 1.766 1.00 91.31 113 ASP A O 1
ATOM 946 N N . VAL A 1 114 ? -16.661 7.714 3.859 1.00 94.94 114 VAL A N 1
ATOM 947 C CA . VAL A 1 114 ? -15.526 6.819 3.591 1.00 94.94 114 VAL A CA 1
ATOM 948 C C . VAL A 1 114 ? -16.049 5.395 3.436 1.00 94.94 114 VAL A C 1
ATOM 950 O O . VAL A 1 114 ? -16.698 4.876 4.336 1.00 94.94 114 VAL A O 1
ATOM 953 N N . ASP A 1 115 ? -15.732 4.733 2.332 1.00 94.19 115 ASP A N 1
ATOM 954 C CA . ASP A 1 115 ? -16.117 3.336 2.107 1.00 94.19 115 ASP A CA 1
ATOM 955 C C . ASP A 1 115 ? -15.118 2.370 2.755 1.00 94.19 115 ASP A C 1
ATOM 957 O O . ASP A 1 115 ? -15.487 1.349 3.335 1.00 94.19 115 ASP A O 1
ATOM 961 N N . MET A 1 116 ? -13.830 2.717 2.681 1.00 96.12 116 MET A N 1
ATOM 962 C CA . MET A 1 116 ? -12.726 1.849 3.080 1.00 96.12 116 MET A CA 1
ATOM 963 C C . MET A 1 116 ? -11.631 2.623 3.807 1.00 96.12 116 MET A C 1
ATOM 965 O O . MET A 1 116 ? -11.238 3.696 3.369 1.00 96.12 116 MET A O 1
ATOM 969 N N . VAL A 1 117 ? -11.085 2.053 4.875 1.00 98.06 117 VAL A N 1
ATOM 970 C CA . VAL A 1 117 ? -9.985 2.592 5.674 1.00 98.06 117 VAL A CA 1
ATOM 971 C C . VAL A 1 117 ? -8.758 1.709 5.493 1.00 98.06 117 VAL A C 1
ATOM 973 O O . VAL A 1 117 ? -8.837 0.500 5.686 1.00 98.06 117 VAL A O 1
ATOM 976 N N . VAL A 1 118 ? -7.615 2.290 5.144 1.00 98.44 118 VAL A N 1
ATOM 977 C CA . VAL A 1 118 ? -6.400 1.542 4.819 1.00 98.44 118 VAL A CA 1
ATOM 978 C C . VAL A 1 118 ? -5.212 2.059 5.608 1.00 98.44 118 VAL A C 1
ATOM 980 O O . VAL A 1 118 ? -4.920 3.255 5.615 1.00 98.44 118 VAL A O 1
ATOM 983 N N . PHE A 1 119 ? -4.518 1.130 6.255 1.00 98.50 119 PHE A N 1
ATOM 984 C CA . PHE A 1 119 ? -3.370 1.400 7.109 1.00 98.50 119 PHE A CA 1
ATOM 985 C C . PHE A 1 119 ? -2.070 1.331 6.309 1.00 98.50 119 PHE A C 1
ATOM 987 O O . PHE A 1 119 ? -1.935 0.511 5.403 1.00 98.50 119 PHE A O 1
ATOM 994 N N . SER A 1 120 ? -1.100 2.170 6.658 1.00 98.19 120 SER A N 1
ATOM 995 C CA . SER A 1 120 ? 0.280 2.052 6.192 1.00 98.19 120 SER A CA 1
ATOM 996 C C . SER A 1 120 ? 0.953 0.783 6.716 1.00 98.19 120 SER A C 1
ATOM 998 O O . SER A 1 120 ? 0.572 0.244 7.760 1.00 98.19 120 SER A O 1
ATOM 1000 N N . GLU A 1 121 ? 2.006 0.338 6.026 1.00 97.44 121 GLU A N 1
ATOM 1001 C CA . GLU A 1 121 ? 2.919 -0.655 6.597 1.00 97.44 121 GLU A CA 1
ATOM 1002 C C . GLU A 1 121 ? 3.516 -0.098 7.885 1.00 97.44 121 GLU A C 1
ATOM 1004 O O . GLU A 1 121 ? 3.939 1.059 7.936 1.00 97.44 121 GLU A O 1
ATOM 1009 N N . ASN A 1 122 ? 3.495 -0.890 8.950 1.00 94.44 122 ASN A N 1
ATOM 1010 C CA . ASN A 1 122 ? 3.934 -0.439 10.260 1.00 94.44 122 ASN A CA 1
ATOM 1011 C C . ASN A 1 122 ? 4.412 -1.620 11.107 1.00 94.44 122 ASN A C 1
ATOM 1013 O O . ASN A 1 122 ? 4.021 -2.762 10.890 1.00 94.44 122 ASN A O 1
ATOM 1017 N N . THR A 1 123 ? 5.249 -1.320 12.094 1.00 90.50 123 THR A N 1
ATOM 1018 C CA . THR A 1 123 ? 5.766 -2.295 13.061 1.00 90.50 123 THR A CA 1
ATOM 1019 C C . THR A 1 123 ? 5.085 -2.183 14.423 1.00 90.50 123 THR A C 1
ATOM 1021 O O . THR A 1 123 ? 5.463 -2.905 15.337 1.00 90.50 123 THR A O 1
ATOM 1024 N N . VAL A 1 124 ? 4.103 -1.287 14.581 1.00 92.81 124 VAL A N 1
ATOM 1025 C CA . VAL A 1 124 ? 3.383 -1.067 15.847 1.00 92.81 124 VAL A CA 1
ATOM 1026 C C . VAL A 1 124 ? 2.310 -2.134 16.029 1.00 92.81 124 VAL A C 1
ATOM 1028 O O . VAL A 1 124 ? 2.239 -2.783 17.067 1.00 92.81 124 VAL A O 1
ATOM 1031 N N . TYR A 1 125 ? 1.495 -2.361 15.004 1.00 95.31 125 TYR A N 1
ATOM 1032 C CA . TYR A 1 125 ? 0.443 -3.364 15.032 1.00 95.31 125 TYR A CA 1
ATOM 1033 C C . TYR A 1 125 ? 0.945 -4.677 14.441 1.00 95.31 125 TYR A C 1
ATOM 1035 O O . TYR A 1 125 ? 1.524 -4.714 13.358 1.00 95.31 125 TYR A O 1
ATOM 1043 N N . GLY A 1 126 ? 0.722 -5.772 15.155 1.00 94.44 126 GLY A N 1
ATOM 1044 C CA . GLY A 1 126 ? 1.231 -7.084 14.794 1.00 94.44 126 GLY A CA 1
ATOM 1045 C C . GLY A 1 126 ? 1.333 -8.034 15.980 1.00 94.44 126 GLY A C 1
ATOM 1046 O O . GLY A 1 126 ? 1.115 -7.657 17.130 1.00 94.44 126 GLY A O 1
ATOM 1047 N N . PHE A 1 127 ? 1.661 -9.287 15.683 1.00 92.81 127 PHE A N 1
ATOM 1048 C CA . PHE A 1 127 ? 1.680 -10.388 16.652 1.00 92.81 127 PHE A CA 1
ATOM 1049 C C . PHE A 1 127 ? 3.095 -10.862 17.002 1.00 92.81 127 PHE A C 1
ATOM 1051 O O . PHE A 1 127 ? 3.241 -11.755 17.833 1.00 92.81 127 PHE A O 1
ATOM 1058 N N . LYS A 1 128 ? 4.136 -10.259 16.409 1.00 87.06 128 LYS A N 1
ATOM 1059 C CA . LYS A 1 128 ? 5.523 -10.710 16.593 1.00 87.06 128 LYS A CA 1
ATOM 1060 C C . LYS A 1 128 ? 6.068 -10.506 18.012 1.00 87.06 128 LYS A C 1
ATOM 1062 O O . LYS A 1 128 ? 6.872 -11.305 18.473 1.00 87.06 128 LYS A O 1
ATOM 1067 N N . ASN A 1 129 ? 5.632 -9.463 18.721 1.00 87.56 129 ASN A N 1
ATOM 1068 C CA . ASN A 1 129 ? 6.001 -9.242 20.122 1.00 87.56 129 ASN A CA 1
ATOM 1069 C C . ASN A 1 129 ? 4.756 -9.074 21.008 1.00 87.56 129 ASN A C 1
ATOM 1071 O O . ASN A 1 129 ? 3.680 -8.701 20.537 1.00 87.56 129 ASN A O 1
ATOM 1075 N N . GLN A 1 130 ? 4.898 -9.364 22.305 1.00 90.06 130 GLN A N 1
ATOM 1076 C CA . GLN A 1 130 ? 3.771 -9.403 23.247 1.00 90.06 130 GLN A CA 1
ATOM 1077 C C . GLN A 1 130 ? 3.103 -8.038 23.449 1.00 90.06 130 GLN A C 1
ATOM 1079 O O . GLN A 1 130 ? 1.887 -7.966 23.618 1.00 90.06 130 GLN A O 1
ATOM 1084 N N . PHE A 1 131 ? 3.878 -6.952 23.426 1.00 91.50 131 PHE A N 1
ATOM 1085 C CA . PHE A 1 131 ? 3.341 -5.602 23.579 1.00 91.50 131 PHE A CA 1
ATOM 1086 C C . PHE A 1 131 ? 2.460 -5.216 22.382 1.00 91.50 131 PHE A C 1
ATOM 1088 O O . PHE A 1 131 ? 1.285 -4.888 22.556 1.00 91.50 131 PHE A O 1
ATOM 1095 N N . ASN A 1 132 ? 2.991 -5.369 21.168 1.00 93.31 132 ASN A N 1
ATOM 1096 C CA . ASN A 1 132 ? 2.294 -5.140 19.906 1.00 93.31 132 ASN A CA 1
ATOM 1097 C C . ASN A 1 132 ? 1.053 -6.026 19.788 1.00 93.31 132 ASN A C 1
ATOM 1099 O O . ASN A 1 132 ? -0.010 -5.557 19.378 1.00 93.31 132 ASN A O 1
ATOM 1103 N N . LYS A 1 133 ? 1.148 -7.287 20.226 1.00 95.00 133 LYS A N 1
ATOM 1104 C CA . LYS A 1 133 ? 0.009 -8.208 20.250 1.00 95.00 133 LYS A CA 1
ATOM 1105 C C . LYS A 1 133 ? -1.126 -7.664 21.116 1.00 95.00 133 LYS A C 1
ATOM 1107 O O . LYS A 1 133 ? -2.260 -7.608 20.644 1.00 95.00 133 LYS A O 1
ATOM 1112 N N . LYS A 1 134 ? -0.831 -7.194 22.335 1.00 95.06 134 LYS A N 1
ATOM 1113 C CA . LYS A 1 134 ? -1.838 -6.616 23.245 1.00 95.06 134 LYS A CA 1
ATOM 1114 C C . LYS A 1 134 ? -2.518 -5.385 22.643 1.00 95.06 134 LYS A C 1
ATOM 1116 O O . LYS A 1 134 ? -3.747 -5.316 22.638 1.00 95.06 134 LYS A O 1
ATOM 1121 N N . ILE A 1 135 ? -1.752 -4.439 22.092 1.00 94.62 135 ILE A N 1
ATOM 1122 C CA . ILE A 1 135 ? -2.338 -3.229 21.483 1.00 94.62 135 ILE A CA 1
ATOM 1123 C C . ILE A 1 135 ? -3.133 -3.553 20.211 1.00 94.62 135 ILE A C 1
ATOM 1125 O O . ILE A 1 135 ? -4.183 -2.959 19.975 1.00 94.62 135 ILE A O 1
ATOM 1129 N N . THR A 1 136 ? -2.696 -4.542 19.428 1.00 95.69 136 THR A N 1
ATOM 1130 C CA . THR A 1 136 ? -3.403 -4.995 18.220 1.00 95.69 136 THR A CA 1
ATOM 1131 C C . THR A 1 136 ? -4.721 -5.673 18.575 1.00 95.69 136 THR A C 1
ATOM 1133 O O . THR A 1 136 ? -5.755 -5.360 17.989 1.00 95.69 136 THR A O 1
ATOM 1136 N N . GLN A 1 137 ? -4.718 -6.552 19.580 1.00 95.69 137 GLN A N 1
ATOM 1137 C CA . GLN A 1 137 ? -5.931 -7.195 20.086 1.00 95.69 137 GLN A CA 1
ATOM 1138 C C . GLN A 1 137 ? -6.919 -6.170 20.649 1.00 95.69 137 GLN A C 1
ATOM 1140 O O . GLN A 1 137 ? -8.112 -6.260 20.359 1.00 95.69 137 GLN A O 1
ATOM 1145 N N . LYS A 1 138 ? -6.433 -5.161 21.384 1.00 94.94 138 LYS A N 1
ATOM 1146 C CA . LYS A 1 138 ? -7.272 -4.060 21.871 1.00 94.94 138 LYS A CA 1
ATOM 1147 C C . LYS A 1 138 ? -7.893 -3.270 20.717 1.00 94.94 138 LYS A C 1
ATOM 1149 O O . LYS A 1 138 ? -9.101 -3.062 20.731 1.00 94.94 138 LYS A O 1
ATOM 1154 N N . MET A 1 139 ? -7.113 -2.911 19.693 1.00 95.12 139 MET A N 1
ATOM 1155 C CA . MET A 1 139 ? -7.620 -2.216 18.501 1.00 95.12 139 MET A CA 1
ATOM 1156 C C . MET A 1 139 ? -8.709 -3.029 17.782 1.00 95.12 139 MET A C 1
ATOM 1158 O O . MET A 1 139 ? -9.752 -2.483 17.429 1.00 95.12 139 MET A O 1
ATOM 1162 N N . ILE A 1 140 ? -8.497 -4.336 17.590 1.00 94.31 140 ILE A N 1
ATOM 1163 C CA . ILE A 1 140 ? -9.493 -5.230 16.975 1.00 94.31 140 ILE A CA 1
ATOM 1164 C C . ILE A 1 140 ? -10.750 -5.328 17.852 1.00 94.31 140 ILE A C 1
ATOM 1166 O O . ILE A 1 140 ? -11.865 -5.302 17.332 1.00 94.31 140 ILE A O 1
ATOM 1170 N N . SER A 1 141 ? -10.590 -5.415 19.174 1.00 95.00 141 SER A N 1
ATOM 1171 C CA . SER A 1 141 ? -11.711 -5.422 20.118 1.00 95.00 141 SER A CA 1
ATOM 1172 C C . SER A 1 141 ? -12.525 -4.131 20.032 1.00 95.00 141 SER A C 1
ATOM 1174 O O . SER A 1 141 ? -13.750 -4.185 19.955 1.00 95.00 141 SER A O 1
ATOM 1176 N N . ASP A 1 142 ? -11.866 -2.974 19.987 1.00 94.44 142 ASP A N 1
ATOM 1177 C CA . ASP A 1 142 ? -12.539 -1.675 19.903 1.00 94.44 142 ASP A CA 1
ATOM 1178 C C . ASP A 1 142 ? -13.242 -1.480 18.553 1.00 94.44 142 ASP A C 1
ATOM 1180 O O . ASP A 1 142 ? -14.338 -0.916 18.480 1.00 94.44 142 ASP A O 1
ATOM 1184 N N . LEU A 1 143 ? -12.658 -2.003 17.472 1.00 94.81 143 LEU A N 1
ATOM 1185 C CA . LEU A 1 143 ? -13.277 -2.047 16.147 1.00 94.81 143 LEU A CA 1
ATOM 1186 C C . LEU A 1 143 ? -14.567 -2.866 16.127 1.00 94.81 143 LEU A C 1
ATOM 1188 O O . LEU A 1 143 ? -15.539 -2.476 15.470 1.00 94.81 143 LEU A O 1
ATOM 1192 N N . LYS A 1 144 ? -14.577 -3.992 16.841 1.00 94.25 144 LYS A N 1
ATOM 1193 C CA . LYS A 1 144 ? -15.770 -4.825 16.992 1.00 94.25 144 LYS A CA 1
ATOM 1194 C C . LYS A 1 144 ? -16.811 -4.136 17.865 1.00 94.25 144 LYS A C 1
ATOM 1196 O O . LYS A 1 144 ? -17.934 -3.956 17.416 1.00 94.25 144 LYS A O 1
ATOM 1201 N N . ALA A 1 145 ? -16.417 -3.647 19.041 1.00 95.12 145 ALA A N 1
ATOM 1202 C CA . ALA A 1 145 ? -17.312 -2.965 19.976 1.00 95.12 145 ALA A CA 1
ATOM 1203 C C . ALA A 1 145 ? -17.967 -1.704 19.382 1.00 95.12 145 ALA A C 1
ATOM 1205 O O . ALA A 1 145 ? -19.114 -1.392 19.686 1.00 95.12 145 ALA A O 1
ATOM 1206 N N . SER A 1 146 ? -17.257 -0.982 18.511 1.00 94.56 146 SER A N 1
ATOM 1207 C CA . SER A 1 146 ? -17.784 0.210 17.831 1.00 94.56 146 SER A CA 1
ATOM 1208 C C . SER A 1 146 ? -18.630 -0.086 16.588 1.00 94.56 146 SER A C 1
ATOM 1210 O O . SER A 1 146 ? -19.168 0.854 16.001 1.00 94.56 146 SER A O 1
ATOM 1212 N N . ASN A 1 147 ? -18.721 -1.347 16.145 1.00 94.12 147 ASN A N 1
ATOM 1213 C CA . ASN A 1 147 ? -19.352 -1.757 14.883 1.00 94.12 147 ASN A CA 1
ATOM 1214 C C . ASN A 1 147 ? -18.822 -1.026 13.633 1.00 94.12 147 ASN A C 1
ATOM 1216 O O . ASN A 1 147 ? -19.462 -1.033 12.580 1.00 94.12 147 ASN A O 1
ATOM 1220 N N . ALA A 1 148 ? -17.637 -0.411 13.700 1.00 94.06 148 ALA A N 1
ATOM 1221 C CA . ALA A 1 148 ? -17.109 0.374 12.585 1.00 94.06 148 ALA A CA 1
ATOM 1222 C C . ALA A 1 148 ? -16.869 -0.487 11.332 1.00 94.06 148 ALA A C 1
ATOM 1224 O O . ALA A 1 148 ? -17.104 -0.020 10.220 1.00 94.06 148 ALA A O 1
ATOM 1225 N N . HIS A 1 149 ? -16.483 -1.754 11.515 1.00 93.75 149 HIS A N 1
ATOM 1226 C CA . HIS A 1 149 ? -16.267 -2.748 10.453 1.00 93.75 149 HIS A CA 1
ATOM 1227 C C . HIS A 1 149 ? -17.548 -3.181 9.712 1.00 93.75 149 HIS A C 1
ATOM 1229 O O . HIS A 1 149 ? -17.468 -3.797 8.649 1.00 93.75 149 HIS A O 1
ATOM 1235 N N . GLN A 1 150 ? -18.732 -2.873 10.252 1.00 94.62 150 GLN A N 1
ATOM 1236 C CA . GLN A 1 150 ? -20.010 -3.102 9.566 1.00 94.62 150 GLN A CA 1
ATOM 1237 C C . GLN A 1 150 ? -20.305 -1.990 8.551 1.00 94.62 150 GLN A C 1
ATOM 1239 O O . GLN A 1 150 ? -20.935 -2.222 7.517 1.00 94.62 150 GLN A O 1
ATOM 1244 N N . ARG A 1 151 ? -19.823 -0.774 8.837 1.00 93.50 151 ARG A N 1
ATOM 1245 C CA . ARG A 1 151 ? -20.027 0.416 8.005 1.00 93.50 151 ARG A CA 1
ATOM 1246 C C . ARG A 1 151 ? -18.895 0.634 7.007 1.00 93.50 151 ARG A C 1
ATOM 1248 O O . ARG A 1 151 ? -19.166 0.904 5.843 1.00 93.50 151 ARG A O 1
ATOM 1255 N N . HIS A 1 152 ? -17.655 0.526 7.466 1.00 96.25 152 HIS A N 1
ATOM 1256 C CA . HIS A 1 152 ? -16.455 0.789 6.683 1.00 96.25 152 HIS A CA 1
ATOM 1257 C C . HIS A 1 152 ? -15.673 -0.508 6.504 1.00 96.25 152 HIS A C 1
ATOM 1259 O O . HIS A 1 152 ? -15.503 -1.265 7.461 1.00 96.25 152 HIS A O 1
ATOM 1265 N N . ALA A 1 153 ? -15.163 -0.755 5.302 1.00 97.25 153 ALA A N 1
ATOM 1266 C CA . ALA A 1 153 ? -14.175 -1.805 5.106 1.00 97.25 153 ALA A CA 1
ATOM 1267 C C . ALA A 1 153 ? -12.828 -1.373 5.692 1.00 97.25 153 ALA A C 1
ATOM 1269 O O . ALA A 1 153 ? -12.454 -0.209 5.586 1.00 97.25 153 ALA A O 1
ATOM 1270 N N . PHE A 1 154 ? -12.075 -2.297 6.273 1.00 98.31 154 PHE A N 1
ATOM 1271 C CA . PHE A 1 154 ? -10.729 -2.027 6.772 1.00 98.31 154 PHE A CA 1
ATOM 1272 C C . PHE A 1 154 ? -9.713 -2.884 6.033 1.00 98.31 154 PHE A C 1
ATOM 1274 O O . PHE A 1 154 ? -9.942 -4.072 5.844 1.00 98.31 154 PHE A O 1
ATOM 1281 N N . ILE A 1 155 ? -8.586 -2.291 5.646 1.00 98.38 155 ILE A N 1
ATOM 1282 C CA . ILE A 1 155 ? -7.382 -2.997 5.208 1.00 98.38 155 ILE A CA 1
ATOM 1283 C C . ILE A 1 155 ? -6.275 -2.637 6.195 1.00 98.38 155 ILE A C 1
ATOM 1285 O O . ILE A 1 155 ? -5.639 -1.581 6.106 1.00 98.38 155 ILE A O 1
ATOM 1289 N N . PHE A 1 156 ? -6.079 -3.510 7.174 1.00 98.25 156 PHE A N 1
ATOM 1290 C CA . PHE A 1 156 ? -5.015 -3.380 8.159 1.00 98.25 156 PHE A CA 1
ATOM 1291 C C . PHE A 1 156 ? -3.674 -3.806 7.570 1.00 98.25 156 PHE A C 1
ATOM 1293 O O . PHE A 1 156 ? -3.620 -4.539 6.584 1.00 98.25 156 PHE A O 1
ATOM 1300 N N . ASN A 1 157 ? -2.589 -3.358 8.193 1.00 98.00 157 ASN A N 1
ATOM 1301 C CA . ASN A 1 157 ? -1.267 -3.930 7.993 1.00 98.00 157 ASN A CA 1
ATOM 1302 C C . ASN A 1 157 ? -0.732 -4.393 9.346 1.00 98.00 157 ASN A C 1
ATOM 1304 O O . ASN A 1 157 ? -0.702 -3.593 10.287 1.00 98.00 157 ASN A O 1
ATOM 1308 N N . PHE A 1 158 ? -0.338 -5.662 9.435 1.00 97.25 158 PHE A N 1
ATOM 1309 C CA . PHE A 1 158 ? 0.175 -6.258 10.663 1.00 97.25 158 PHE A CA 1
ATOM 1310 C C . PHE A 1 158 ? 1.555 -6.875 10.456 1.00 97.25 158 PHE A C 1
ATOM 1312 O O . PHE A 1 158 ? 1.762 -7.664 9.532 1.00 97.25 158 PHE A O 1
ATOM 1319 N N . PHE A 1 159 ? 2.477 -6.551 11.362 1.00 94.00 159 PHE A N 1
ATOM 1320 C CA . PHE A 1 159 ? 3.795 -7.171 11.460 1.00 94.00 159 PHE A CA 1
ATOM 1321 C C . PHE A 1 159 ? 3.699 -8.501 12.225 1.00 94.00 159 PHE A C 1
ATOM 1323 O O . PHE A 1 159 ? 3.778 -8.556 13.459 1.00 94.00 159 PHE A O 1
ATOM 1330 N N . GLY A 1 160 ? 3.464 -9.581 11.482 1.00 92.50 160 GLY A N 1
ATOM 1331 C CA . GLY A 1 160 ? 3.023 -10.864 12.020 1.00 92.50 160 GLY A CA 1
ATOM 1332 C C . GLY A 1 160 ? 1.532 -10.855 12.365 1.00 92.50 160 GLY A C 1
ATOM 1333 O O . GLY A 1 160 ? 1.008 -9.865 12.884 1.00 92.50 160 GLY A O 1
ATOM 1334 N N . PHE A 1 161 ? 0.842 -11.968 12.116 1.00 93.06 161 PHE A N 1
ATOM 1335 C CA . PHE A 1 161 ? -0.583 -12.112 12.428 1.00 93.06 161 PHE A CA 1
ATOM 1336 C C . PHE A 1 161 ? -0.926 -13.559 12.775 1.00 93.06 161 PHE A C 1
ATOM 1338 O O . PHE A 1 161 ? -0.780 -14.443 11.937 1.00 93.06 161 PHE A O 1
ATOM 1345 N N . ASN A 1 162 ? -1.391 -13.795 14.005 1.00 89.38 162 ASN A N 1
ATOM 1346 C CA . ASN A 1 162 ? -1.589 -15.140 14.556 1.00 89.38 162 ASN A CA 1
ATOM 1347 C C . ASN A 1 162 ? -0.322 -16.011 14.425 1.00 89.38 162 ASN A C 1
ATOM 1349 O O . ASN A 1 162 ? 0.697 -15.691 15.033 1.00 89.38 162 ASN A O 1
ATOM 1353 N N . ASP A 1 163 ? -0.395 -17.093 13.652 1.00 88.94 163 ASP A N 1
ATOM 1354 C CA . ASP A 1 163 ? 0.675 -18.044 13.340 1.00 88.94 163 ASP A CA 1
ATOM 1355 C C . ASP A 1 163 ? 1.480 -17.662 12.079 1.00 88.94 163 ASP A C 1
ATOM 1357 O O . ASP A 1 163 ? 2.424 -18.353 11.697 1.00 88.94 163 ASP A O 1
ATOM 1361 N N . ILE A 1 164 ? 1.135 -16.555 11.414 1.00 92.06 164 ILE A N 1
ATOM 1362 C CA . ILE A 1 164 ? 1.813 -16.087 10.204 1.00 92.06 164 ILE A CA 1
ATOM 1363 C C . ILE A 1 164 ? 2.986 -15.180 10.593 1.00 92.06 164 ILE A C 1
ATOM 1365 O O . ILE A 1 164 ? 2.795 -14.019 10.964 1.00 92.06 164 ILE A O 1
ATOM 1369 N N . ASN A 1 165 ? 4.215 -15.686 10.446 1.00 91.94 165 ASN A N 1
ATOM 1370 C CA . ASN A 1 165 ? 5.445 -14.900 10.582 1.00 91.94 165 ASN A CA 1
ATOM 1371 C C . ASN A 1 165 ? 5.785 -14.153 9.274 1.00 91.94 165 ASN A C 1
ATOM 1373 O O . ASN A 1 165 ? 6.768 -14.463 8.603 1.00 91.94 165 ASN A O 1
ATOM 1377 N N . ASN A 1 166 ? 4.933 -13.203 8.884 1.00 93.50 166 ASN A N 1
ATOM 1378 C CA . ASN A 1 166 ? 5.114 -12.325 7.722 1.00 93.50 166 ASN A CA 1
ATOM 1379 C C . ASN A 1 166 ? 4.414 -10.976 7.974 1.00 93.50 166 ASN A C 1
ATOM 1381 O O . ASN A 1 166 ? 3.595 -10.860 8.887 1.00 93.50 166 ASN A O 1
ATOM 1385 N N . ILE A 1 167 ? 4.690 -9.961 7.157 1.00 95.38 167 ILE A N 1
ATOM 1386 C CA . ILE A 1 167 ? 3.840 -8.772 7.084 1.00 95.38 167 ILE A CA 1
ATOM 1387 C C . ILE A 1 167 ? 2.600 -9.134 6.272 1.00 95.38 167 ILE A C 1
ATOM 1389 O O . ILE A 1 167 ? 2.705 -9.663 5.160 1.00 95.38 167 ILE A O 1
ATOM 1393 N N . VAL A 1 168 ? 1.426 -8.848 6.828 1.00 97.31 168 VAL A N 1
ATOM 1394 C CA . VAL A 1 168 ? 0.147 -9.172 6.194 1.00 97.31 168 VAL A CA 1
ATOM 1395 C C . VAL A 1 168 ? -0.739 -7.947 6.035 1.00 97.31 168 VAL A C 1
ATOM 1397 O O . VAL A 1 168 ? -0.760 -7.045 6.872 1.00 97.31 168 VAL A O 1
ATOM 1400 N N . SER A 1 169 ? -1.500 -7.953 4.949 1.00 97.94 169 SER A N 1
ATOM 1401 C CA . SER A 1 169 ? -2.613 -7.062 4.680 1.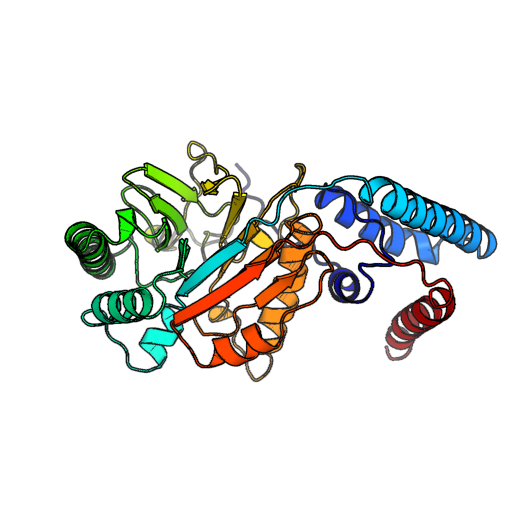00 97.94 169 SER A CA 1
ATOM 1402 C C . SER A 1 169 ? -3.902 -7.806 5.020 1.00 97.94 169 SER A C 1
ATOM 1404 O O . SER A 1 169 ? -4.180 -8.851 4.428 1.00 97.94 169 SER A O 1
ATOM 1406 N N . VAL A 1 170 ? -4.664 -7.310 5.996 1.00 97.81 170 VAL A N 1
ATOM 1407 C CA . VAL A 1 170 ? -5.895 -7.969 6.462 1.00 97.81 170 VAL A CA 1
ATOM 1408 C C . VAL A 1 170 ? -7.095 -7.115 6.102 1.00 97.81 170 VAL A C 1
ATOM 1410 O O . VAL A 1 170 ? -7.293 -6.043 6.676 1.00 97.81 170 VAL A O 1
ATOM 1413 N N . TYR A 1 171 ? -7.899 -7.608 5.165 1.00 98.12 171 TYR A N 1
ATOM 1414 C CA . TYR A 1 171 ? -9.201 -7.048 4.843 1.00 98.12 171 TYR A CA 1
ATOM 1415 C C . TYR A 1 171 ? -10.242 -7.529 5.854 1.00 98.12 171 TYR A C 1
ATOM 1417 O O . TYR A 1 171 ? -10.326 -8.728 6.116 1.00 98.12 171 TYR A O 1
ATOM 1425 N N . TYR A 1 172 ? -11.042 -6.610 6.393 1.00 97.62 172 TYR A N 1
ATOM 1426 C CA . TYR A 1 172 ? -12.147 -6.919 7.296 1.00 97.62 172 TYR A CA 1
ATOM 1427 C C . TYR A 1 172 ? -13.354 -6.017 7.026 1.00 97.62 172 TYR A C 1
ATOM 1429 O O . TYR A 1 172 ? -13.259 -4.789 7.120 1.00 97.62 172 TYR A O 1
ATOM 1437 N N . TYR A 1 173 ? -14.490 -6.625 6.683 1.00 97.25 173 TYR A N 1
ATOM 1438 C CA . TYR A 1 173 ? -15.747 -5.923 6.420 1.00 97.25 173 T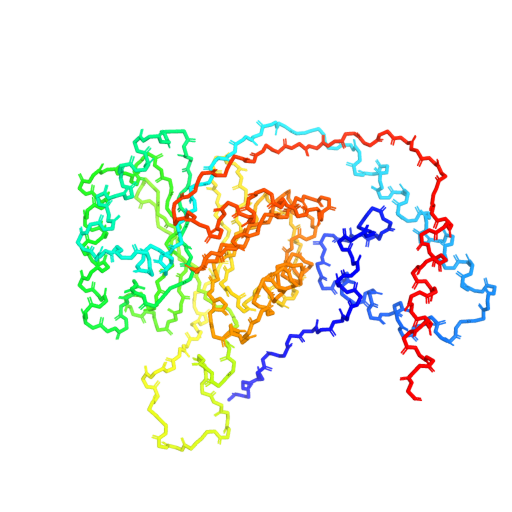YR A CA 1
ATOM 1439 C C . TYR A 1 173 ? -16.940 -6.863 6.590 1.00 97.25 173 TYR A C 1
ATOM 1441 O O . TYR A 1 173 ? -16.958 -7.928 5.972 1.00 97.25 173 TYR A O 1
ATOM 1449 N N . LYS A 1 174 ? -17.948 -6.467 7.382 1.00 95.31 174 LYS A N 1
ATOM 1450 C CA . LYS A 1 174 ? -19.155 -7.283 7.649 1.00 95.31 174 LYS A CA 1
ATOM 1451 C C . LYS A 1 174 ? -18.817 -8.740 7.989 1.00 95.31 174 LYS A C 1
ATOM 1453 O O . LYS A 1 174 ? -19.313 -9.669 7.363 1.00 95.31 174 LYS A O 1
ATOM 1458 N N . ASP A 1 175 ? -17.869 -8.903 8.905 1.00 91.75 175 ASP A N 1
ATOM 1459 C CA . ASP A 1 175 ? -17.345 -10.190 9.370 1.00 91.75 175 ASP A CA 1
ATOM 1460 C C . ASP A 1 175 ? -16.646 -11.075 8.326 1.00 91.75 175 ASP A C 1
ATOM 1462 O O . ASP A 1 175 ? -16.116 -12.130 8.669 1.00 91.75 175 ASP A O 1
ATOM 1466 N N . ASN A 1 176 ? -16.516 -10.604 7.083 1.00 94.06 176 ASN A N 1
ATOM 1467 C CA . ASN A 1 176 ? -15.678 -11.238 6.076 1.00 94.06 176 ASN A CA 1
ATOM 1468 C C . ASN A 1 176 ? -14.227 -10.814 6.268 1.00 94.06 176 ASN A C 1
ATOM 1470 O O . ASN A 1 176 ? -13.918 -9.619 6.330 1.00 94.06 176 ASN A O 1
ATOM 1474 N N . LEU A 1 177 ? -13.340 -11.805 6.329 1.00 95.31 177 LEU A N 1
ATOM 1475 C CA . LEU A 1 177 ? -11.913 -11.613 6.527 1.00 95.31 177 LEU A CA 1
ATOM 1476 C C . LEU A 1 177 ? -11.132 -12.231 5.368 1.00 95.31 177 LEU A C 1
ATOM 1478 O O . LEU A 1 177 ? -11.372 -13.374 4.988 1.00 95.31 177 LEU A O 1
ATOM 1482 N N . LEU A 1 178 ? -10.184 -11.473 4.821 1.00 97.00 178 LEU A N 1
ATOM 1483 C CA . LEU A 1 178 ? -9.265 -11.931 3.779 1.00 97.00 178 LEU A CA 1
ATOM 1484 C C . LEU A 1 178 ? -7.850 -11.500 4.151 1.00 97.00 178 LEU A C 1
ATOM 1486 O O . LEU A 1 178 ? -7.628 -10.367 4.580 1.00 97.00 178 LEU A O 1
ATOM 1490 N N . ILE A 1 179 ? -6.896 -12.415 3.997 1.00 97.25 179 ILE A N 1
ATOM 1491 C CA . ILE A 1 179 ? -5.495 -12.197 4.362 1.00 97.25 179 ILE A CA 1
ATOM 1492 C C . ILE A 1 179 ? -4.643 -12.313 3.108 1.00 97.25 179 ILE A C 1
ATOM 1494 O O . ILE A 1 179 ? -4.632 -13.349 2.450 1.00 97.25 179 ILE A O 1
ATOM 1498 N N . ASN A 1 180 ? -3.886 -11.259 2.830 1.00 97.19 180 ASN A N 1
ATOM 1499 C CA . ASN A 1 180 ? -2.804 -11.263 1.860 1.00 97.19 180 ASN A CA 1
ATOM 1500 C C . ASN A 1 180 ? -1.481 -11.099 2.607 1.00 97.19 180 ASN A C 1
ATOM 1502 O O . ASN A 1 180 ? -1.401 -10.341 3.569 1.00 97.19 180 ASN A O 1
ATOM 1506 N N . GLN A 1 181 ? -0.426 -11.769 2.160 1.00 96.00 181 GLN A N 1
ATOM 1507 C CA . GLN A 1 181 ? 0.907 -11.650 2.755 1.00 96.00 181 GLN A CA 1
ATOM 1508 C C . GLN A 1 181 ? 1.898 -10.981 1.800 1.00 96.00 181 GLN A C 1
ATOM 1510 O O . GLN A 1 181 ? 1.694 -10.970 0.581 1.00 96.00 181 GLN A O 1
ATOM 1515 N N . LYS A 1 182 ? 3.000 -10.468 2.350 1.00 95.50 182 LYS A N 1
ATOM 1516 C CA . LYS A 1 182 ? 4.116 -9.941 1.562 1.00 95.50 182 LYS A CA 1
ATOM 1517 C C . LYS A 1 182 ? 4.766 -11.057 0.722 1.00 95.50 182 LYS A C 1
ATOM 1519 O O . LYS A 1 182 ? 5.045 -12.141 1.242 1.00 95.50 182 LYS A O 1
ATOM 1524 N N . LYS A 1 183 ? 4.973 -10.817 -0.580 1.00 92.69 183 LYS A N 1
ATOM 1525 C CA . LYS A 1 183 ? 5.469 -11.776 -1.600 1.00 92.69 183 LYS A CA 1
ATOM 1526 C C . LYS A 1 183 ? 6.972 -11.657 -1.897 1.00 92.69 183 LYS A C 1
ATOM 1528 O O . LYS A 1 183 ? 7.547 -12.524 -2.569 1.00 92.69 183 LYS A O 1
ATOM 1533 N N . ALA A 1 184 ? 7.594 -10.559 -1.497 1.00 91.25 184 ALA A N 1
ATOM 1534 C CA . ALA A 1 184 ? 9.002 -10.248 -1.659 1.00 91.25 184 ALA A CA 1
ATOM 1535 C C . ALA A 1 184 ? 9.480 -9.523 -0.396 1.00 91.25 184 ALA A C 1
ATOM 1537 O O . ALA A 1 184 ? 9.132 -8.376 -0.124 1.00 91.25 184 ALA A O 1
ATOM 1538 N N . LEU A 1 185 ? 10.291 -10.223 0.386 1.00 90.00 185 LEU A N 1
ATOM 1539 C CA . LEU A 1 185 ? 10.915 -9.664 1.574 1.00 90.00 185 LEU A CA 1
ATOM 1540 C C . LEU A 1 185 ? 12.166 -8.882 1.171 1.00 90.00 185 LEU A C 1
ATOM 1542 O O . LEU A 1 185 ? 12.871 -9.282 0.240 1.00 90.00 185 LEU A O 1
ATOM 1546 N N . ILE A 1 186 ? 12.437 -7.778 1.864 1.00 87.06 186 ILE A N 1
ATOM 1547 C CA . ILE A 1 186 ? 13.661 -6.999 1.672 1.00 87.06 186 ILE A CA 1
ATOM 1548 C C . ILE A 1 186 ? 14.850 -7.870 2.111 1.00 87.06 186 ILE A C 1
ATOM 1550 O O . ILE A 1 186 ? 14.917 -8.253 3.287 1.00 87.06 186 ILE A O 1
ATOM 1554 N N . PRO A 1 187 ? 15.801 -8.178 1.211 1.00 81.06 187 PRO A N 1
ATOM 1555 C CA . PRO A 1 187 ? 16.997 -8.927 1.578 1.00 81.06 187 PRO A CA 1
ATOM 1556 C C . PRO A 1 187 ? 17.758 -8.217 2.704 1.00 81.06 187 PRO A C 1
ATOM 1558 O O . PRO A 1 187 ? 17.803 -6.987 2.728 1.00 81.06 187 PRO A O 1
ATOM 1561 N N . PHE A 1 188 ? 18.352 -8.978 3.626 1.00 76.75 188 PHE A N 1
ATOM 1562 C CA . PHE A 1 188 ? 19.137 -8.494 4.778 1.00 76.75 188 PHE A CA 1
ATOM 1563 C C . PHE A 1 188 ? 18.344 -7.768 5.876 1.00 76.75 188 PHE A C 1
ATOM 1565 O O . PHE A 1 188 ? 18.801 -7.723 7.013 1.00 76.75 188 PHE A O 1
ATOM 1572 N N . VAL A 1 189 ? 17.167 -7.216 5.566 1.00 81.81 189 VAL A N 1
ATOM 1573 C CA . VAL A 1 189 ? 16.324 -6.489 6.532 1.00 81.81 189 VAL A CA 1
ATOM 1574 C C . VAL A 1 189 ? 15.191 -7.369 7.050 1.00 81.81 189 VAL A C 1
ATOM 1576 O O . VAL A 1 189 ? 14.958 -7.450 8.249 1.00 81.81 189 VAL A O 1
ATOM 1579 N N . GLU A 1 190 ? 14.469 -8.031 6.148 1.00 82.06 190 GLU A N 1
ATOM 1580 C CA . GLU A 1 190 ? 13.293 -8.844 6.484 1.00 82.06 190 GLU A CA 1
ATOM 1581 C C . GLU A 1 190 ? 13.556 -10.340 6.318 1.00 82.06 190 GLU A C 1
ATOM 1583 O O . GLU A 1 190 ? 12.865 -11.161 6.919 1.00 82.06 190 GLU A O 1
ATOM 1588 N N . GLN A 1 191 ? 14.555 -10.697 5.512 1.00 81.06 191 GLN A N 1
ATOM 1589 C CA . GLN A 1 191 ? 14.929 -12.073 5.220 1.00 81.06 191 GLN A CA 1
ATOM 1590 C C . GLN A 1 191 ? 16.418 -12.295 5.486 1.00 81.06 191 GLN A C 1
ATOM 1592 O O . GLN A 1 191 ? 17.256 -11.493 5.063 1.00 81.06 191 GLN A O 1
ATOM 1597 N N . GLN A 1 192 ? 16.729 -13.427 6.121 1.00 72.06 192 GLN A N 1
ATOM 1598 C CA . GLN A 1 192 ? 18.098 -13.893 6.316 1.00 72.06 192 GLN A CA 1
ATOM 1599 C C . GLN A 1 192 ? 18.784 -14.156 4.973 1.00 72.06 192 GLN A C 1
ATOM 1601 O O . GLN A 1 192 ? 18.178 -14.692 4.037 1.00 72.06 192 GLN A O 1
ATOM 1606 N N . TRP A 1 193 ? 20.062 -13.803 4.882 1.00 67.62 193 TRP A N 1
ATOM 1607 C CA . TRP A 1 193 ? 20.852 -14.036 3.685 1.00 67.62 193 TRP A CA 1
ATOM 1608 C C . TRP A 1 193 ? 21.485 -15.436 3.682 1.00 67.62 193 TRP A C 1
ATOM 1610 O O . TRP A 1 193 ? 21.754 -16.015 4.728 1.00 67.62 193 TRP A O 1
ATOM 1620 N N . PHE A 1 194 ? 21.761 -15.991 2.498 1.00 63.25 194 PHE A N 1
ATOM 1621 C CA . PHE A 1 194 ? 22.374 -17.323 2.371 1.00 63.25 194 PHE A CA 1
ATOM 1622 C C . PHE A 1 194 ? 23.808 -17.395 2.937 1.00 63.25 194 PHE A C 1
ATOM 1624 O O . PHE A 1 194 ? 24.241 -18.463 3.354 1.00 63.25 194 PHE A O 1
ATOM 1631 N N . PHE A 1 195 ? 24.523 -16.266 2.979 1.00 61.62 195 PHE A N 1
ATOM 1632 C CA . PHE A 1 195 ? 25.844 -16.130 3.618 1.00 61.62 195 PHE A CA 1
ATOM 1633 C C . PHE A 1 195 ? 25.786 -15.511 5.028 1.00 61.62 195 PHE A C 1
ATOM 1635 O O . PHE A 1 195 ? 26.823 -15.101 5.534 1.00 61.62 195 PHE A O 1
ATOM 1642 N N . SER A 1 196 ? 24.603 -15.384 5.642 1.00 60.22 196 SER A N 1
ATOM 1643 C CA . SER A 1 196 ? 24.500 -14.956 7.045 1.00 60.22 196 SER A CA 1
ATOM 1644 C C . SER A 1 196 ? 25.135 -15.990 7.977 1.00 60.22 196 SER A C 1
ATOM 1646 O O . SER A 1 196 ? 25.035 -17.197 7.732 1.00 60.22 196 SER A O 1
ATOM 1648 N N . ASP A 1 197 ? 25.746 -15.524 9.065 1.00 61.75 197 ASP A N 1
ATOM 1649 C CA . ASP A 1 197 ? 26.346 -16.401 10.066 1.00 61.75 197 ASP A CA 1
ATOM 1650 C C . ASP A 1 197 ? 25.286 -17.293 10.727 1.00 61.75 197 ASP A C 1
ATOM 1652 O O . ASP A 1 197 ? 24.149 -16.890 10.982 1.00 61.75 197 ASP A O 1
ATOM 1656 N N . LYS A 1 198 ? 25.674 -18.530 11.068 1.00 58.25 198 LYS A N 1
ATOM 1657 C CA . LYS A 1 198 ? 24.788 -19.510 11.731 1.00 58.25 198 LYS A CA 1
ATOM 1658 C C . LYS A 1 198 ? 24.276 -19.050 13.105 1.00 58.25 198 LYS A C 1
ATOM 1660 O O . LYS A 1 198 ? 23.378 -19.687 13.649 1.00 58.25 198 LYS A O 1
ATOM 1665 N N . HIS A 1 199 ? 24.851 -17.985 13.662 1.00 56.72 199 HIS A N 1
ATOM 1666 C CA . HIS A 1 199 ? 24.491 -17.407 14.955 1.00 56.72 199 HIS A CA 1
ATOM 1667 C C . HIS A 1 199 ? 23.503 -16.231 14.857 1.00 56.72 199 HIS A C 1
ATOM 1669 O O . HIS A 1 199 ? 23.118 -15.699 15.897 1.00 56.72 199 HIS A O 1
ATOM 1675 N N . ASP A 1 200 ? 23.060 -15.847 13.653 1.00 58.56 200 ASP A N 1
ATOM 1676 C CA . ASP A 1 200 ? 22.039 -14.807 13.494 1.00 58.56 200 ASP A CA 1
ATOM 1677 C C . ASP A 1 200 ? 20.706 -15.231 14.132 1.00 58.56 200 ASP A C 1
ATOM 1679 O O . ASP A 1 200 ? 20.231 -16.364 13.984 1.00 58.56 200 ASP A O 1
ATOM 1683 N N . ASN A 1 201 ? 20.078 -14.295 14.846 1.00 59.59 201 ASN A N 1
ATOM 1684 C CA . ASN A 1 201 ? 18.857 -14.542 15.602 1.00 59.59 201 ASN A CA 1
ATOM 1685 C C . ASN A 1 201 ? 17.649 -14.708 14.658 1.00 59.59 201 ASN A C 1
ATOM 1687 O O . ASN A 1 201 ? 16.950 -13.755 14.315 1.00 59.59 201 ASN A O 1
ATOM 1691 N N . THR A 1 202 ? 17.398 -15.946 14.230 1.00 59.81 202 THR A N 1
ATOM 1692 C CA . THR A 1 202 ? 16.381 -16.302 13.217 1.00 59.81 202 THR A CA 1
ATOM 1693 C C . THR A 1 202 ? 14.955 -15.819 13.517 1.00 59.81 202 THR A C 1
ATOM 1695 O O . THR A 1 202 ? 14.159 -15.651 12.592 1.00 59.81 202 THR A O 1
ATOM 1698 N N . TYR A 1 203 ? 14.630 -15.535 14.782 1.00 62.41 203 TYR A N 1
ATOM 1699 C CA . TYR A 1 203 ? 13.325 -15.018 15.210 1.00 62.41 203 TYR A CA 1
ATOM 1700 C C . TYR A 1 203 ? 13.005 -13.609 14.683 1.00 62.41 203 TYR A C 1
ATOM 1702 O O . TYR A 1 203 ? 11.834 -13.222 14.619 1.00 62.41 203 TYR A O 1
ATOM 1710 N N . GLU A 1 204 ? 14.014 -12.831 14.284 1.00 73.44 204 GLU A N 1
ATOM 1711 C CA . GLU A 1 204 ? 13.819 -11.479 13.749 1.00 73.44 204 GLU A CA 1
ATOM 1712 C C . GLU A 1 204 ? 13.406 -11.468 12.277 1.00 73.44 204 GLU A C 1
ATOM 1714 O O . GLU A 1 204 ? 12.764 -10.513 11.827 1.00 73.44 204 GLU A O 1
ATOM 1719 N N . TYR A 1 205 ? 13.647 -12.556 11.547 1.00 84.19 205 TYR A N 1
ATOM 1720 C CA . TYR A 1 205 ? 13.305 -12.651 10.133 1.00 84.19 205 TYR A CA 1
ATOM 1721 C C . TYR A 1 205 ? 11.854 -13.074 9.901 1.00 84.19 205 TYR A C 1
ATOM 1723 O O . TYR A 1 205 ? 11.164 -13.605 10.779 1.00 84.19 205 TYR A O 1
ATOM 1731 N N . LEU A 1 206 ? 11.368 -12.766 8.703 1.00 89.19 206 LEU A N 1
ATOM 1732 C CA . LEU A 1 206 ? 10.050 -13.129 8.203 1.00 89.19 206 LEU A CA 1
ATOM 1733 C C . LEU A 1 206 ? 10.160 -14.307 7.233 1.00 89.19 206 LEU A C 1
ATOM 1735 O O . LEU A 1 206 ? 11.214 -14.596 6.665 1.00 89.19 206 LEU A O 1
ATOM 1739 N N . SER A 1 207 ? 9.035 -14.981 7.022 1.00 88.94 207 SER A N 1
ATOM 1740 C CA . SER A 1 207 ? 8.931 -16.153 6.159 1.00 88.94 207 SER A CA 1
ATOM 1741 C C . SER A 1 207 ? 7.689 -16.068 5.277 1.00 88.94 207 SER A C 1
ATOM 1743 O O . SER A 1 207 ? 6.605 -15.720 5.740 1.00 88.94 207 SER A O 1
ATOM 1745 N N . ILE A 1 208 ? 7.842 -16.411 3.997 1.00 90.44 208 ILE A N 1
ATOM 1746 C CA . ILE A 1 208 ? 6.725 -16.462 3.049 1.00 90.44 208 ILE A CA 1
ATOM 1747 C C . ILE A 1 208 ? 6.116 -17.864 3.084 1.00 90.44 208 ILE A C 1
ATOM 1749 O O . ILE A 1 208 ? 6.781 -18.850 2.753 1.00 90.44 208 ILE A O 1
ATOM 1753 N N . ARG A 1 209 ? 4.835 -17.951 3.443 1.00 91.31 209 ARG A N 1
ATOM 1754 C CA . ARG A 1 209 ? 4.079 -19.207 3.499 1.00 91.31 209 ARG A CA 1
ATOM 1755 C C . ARG A 1 209 ? 3.516 -19.575 2.131 1.00 91.31 209 ARG A C 1
ATOM 1757 O O . ARG A 1 209 ? 2.765 -18.803 1.554 1.00 91.31 209 ARG A O 1
ATOM 1764 N N . LYS A 1 210 ? 3.852 -20.742 1.581 1.00 89.12 210 LYS A N 1
ATOM 1765 C CA . LYS A 1 210 ? 3.391 -21.133 0.230 1.00 89.12 210 LYS A CA 1
ATOM 1766 C C . LYS A 1 210 ? 1.896 -21.462 0.162 1.00 89.12 210 LYS A C 1
ATOM 1768 O O . LYS A 1 210 ? 1.317 -21.395 -0.914 1.00 89.12 210 LYS A O 1
ATOM 1773 N N . ASP A 1 211 ? 1.297 -21.819 1.291 1.00 91.62 211 ASP A N 1
ATOM 1774 C CA . ASP A 1 211 ? -0.116 -22.174 1.419 1.00 91.62 211 ASP A CA 1
ATOM 1775 C C . ASP A 1 211 ? -1.054 -20.953 1.412 1.00 91.62 211 ASP A C 1
ATOM 1777 O O . ASP A 1 211 ? -2.237 -21.090 1.112 1.00 91.62 211 ASP A O 1
ATOM 1781 N N . ILE A 1 212 ? -0.532 -19.749 1.672 1.00 91.81 212 ILE A N 1
ATOM 1782 C CA . ILE A 1 212 ? -1.306 -18.505 1.594 1.00 91.81 212 ILE A CA 1
ATOM 1783 C C . ILE A 1 212 ? -1.215 -17.942 0.175 1.00 91.81 212 ILE A C 1
ATOM 1785 O O . ILE A 1 212 ? -0.191 -17.385 -0.235 1.00 91.81 212 ILE A O 1
ATOM 1789 N N . VAL A 1 213 ? -2.321 -18.050 -0.561 1.00 92.06 213 VAL A N 1
ATOM 1790 C CA . VAL A 1 213 ? -2.477 -17.475 -1.900 1.00 92.06 213 VAL A CA 1
ATOM 1791 C C . VAL A 1 213 ? -3.135 -16.106 -1.785 1.00 92.06 213 VAL A C 1
ATOM 1793 O O . VAL A 1 213 ? -4.280 -16.004 -1.355 1.00 92.06 213 VAL A O 1
ATOM 1796 N N . ASN A 1 214 ? -2.425 -15.054 -2.200 1.00 93.62 214 ASN A N 1
ATOM 1797 C CA . ASN A 1 214 ? -2.984 -13.705 -2.190 1.00 93.62 214 ASN A CA 1
ATOM 1798 C C . ASN A 1 214 ? -4.151 -13.587 -3.175 1.00 93.62 214 ASN A C 1
ATOM 1800 O O . ASN A 1 214 ? -4.041 -13.973 -4.341 1.00 93.62 214 ASN A O 1
ATOM 1804 N N . GLN A 1 215 ? -5.235 -12.976 -2.716 1.00 93.75 215 GLN A N 1
ATOM 1805 C CA . GLN A 1 215 ? -6.474 -12.799 -3.459 1.00 93.75 215 GLN A CA 1
ATOM 1806 C C . GLN A 1 215 ? -6.755 -11.320 -3.716 1.00 93.75 215 GLN A C 1
ATOM 1808 O O . GLN A 1 215 ? -6.250 -10.423 -3.034 1.00 93.75 215 GLN A O 1
ATOM 1813 N N . HIS A 1 216 ? -7.583 -11.062 -4.720 1.00 92.75 216 HIS A N 1
ATOM 1814 C CA . HIS A 1 216 ? -8.128 -9.734 -4.933 1.00 92.75 216 HIS A CA 1
ATOM 1815 C C . HIS A 1 216 ? -9.294 -9.476 -3.972 1.00 92.75 216 HIS A C 1
ATOM 1817 O O . HIS A 1 216 ? -10.088 -10.371 -3.692 1.00 92.75 216 HIS A O 1
ATOM 1823 N N . ILE A 1 217 ? -9.423 -8.238 -3.504 1.00 94.88 217 ILE A N 1
ATOM 1824 C CA . ILE A 1 217 ? -10.548 -7.797 -2.681 1.00 94.88 217 ILE A CA 1
ATOM 1825 C C . ILE A 1 217 ? -11.617 -7.238 -3.620 1.00 94.88 217 ILE A C 1
ATOM 1827 O O . ILE A 1 217 ? -11.359 -6.280 -4.345 1.00 94.88 217 ILE A O 1
ATOM 1831 N N . ASN A 1 218 ? -12.825 -7.796 -3.594 1.00 92.19 218 ASN A N 1
ATOM 1832 C CA . ASN A 1 218 ? -13.974 -7.202 -4.275 1.00 92.19 218 ASN A CA 1
ATOM 1833 C C . ASN A 1 218 ? -14.789 -6.380 -3.272 1.00 92.19 218 ASN A C 1
ATOM 1835 O O . ASN A 1 218 ? -15.384 -6.936 -2.350 1.00 92.19 218 ASN A O 1
ATOM 1839 N N . HIS A 1 219 ? -14.818 -5.060 -3.449 1.00 91.06 219 HIS A N 1
ATOM 1840 C CA . HIS A 1 219 ? -15.603 -4.167 -2.603 1.00 91.06 219 HIS A CA 1
ATOM 1841 C C . HIS A 1 219 ? -16.455 -3.238 -3.466 1.00 91.06 219 HIS A C 1
ATOM 1843 O O . HIS A 1 219 ? -15.928 -2.478 -4.275 1.00 91.06 219 HIS A O 1
ATOM 1849 N N . ASN A 1 220 ? -17.780 -3.315 -3.309 1.00 87.50 220 ASN A N 1
ATOM 1850 C CA . ASN A 1 220 ? -18.758 -2.558 -4.101 1.00 87.50 220 ASN A CA 1
ATOM 1851 C C . ASN A 1 220 ? -18.568 -2.710 -5.627 1.00 87.50 220 ASN A C 1
ATOM 1853 O O . ASN A 1 220 ? -18.787 -1.769 -6.385 1.00 87.50 220 ASN A O 1
ATOM 1857 N N . GLY A 1 221 ? -18.150 -3.898 -6.086 1.00 85.06 221 GLY A N 1
ATOM 1858 C CA . GLY A 1 221 ? -17.885 -4.189 -7.501 1.00 85.06 221 GLY A CA 1
ATOM 1859 C C . GLY A 1 221 ? -16.520 -3.710 -8.007 1.00 85.06 221 GLY A C 1
ATOM 1860 O O . GLY A 1 221 ? -16.189 -3.939 -9.169 1.00 85.06 221 GLY A O 1
ATOM 1861 N N . ILE A 1 222 ? -15.709 -3.082 -7.150 1.00 88.69 222 ILE A N 1
ATOM 1862 C CA . ILE A 1 222 ? -14.352 -2.649 -7.479 1.00 88.69 222 ILE A CA 1
ATOM 1863 C C . ILE A 1 222 ? -13.379 -3.766 -7.113 1.00 88.69 222 ILE A C 1
ATOM 1865 O O . ILE A 1 222 ? -13.294 -4.190 -5.961 1.00 88.69 222 ILE A O 1
ATOM 1869 N N . ASN A 1 223 ? -12.612 -4.206 -8.109 1.00 91.25 223 ASN A N 1
ATOM 1870 C CA . AS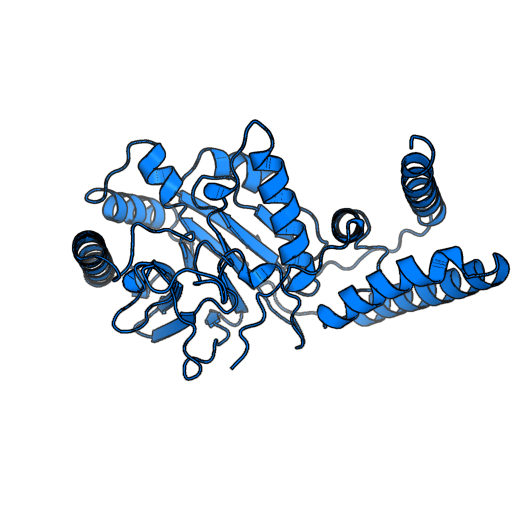N A 1 223 ? -11.510 -5.141 -7.936 1.00 91.25 223 ASN A CA 1
ATOM 1871 C C . ASN A 1 223 ? -10.278 -4.406 -7.373 1.00 91.25 223 ASN A C 1
ATOM 1873 O O . ASN A 1 223 ? -9.671 -3.584 -8.070 1.00 91.25 223 ASN A O 1
ATOM 1877 N N . ILE A 1 224 ? -9.930 -4.680 -6.117 1.00 94.31 224 ILE A N 1
ATOM 1878 C CA . ILE A 1 224 ? -8.856 -4.026 -5.368 1.00 94.31 224 ILE A CA 1
ATOM 1879 C C . ILE A 1 224 ? -7.711 -5.013 -5.154 1.00 94.31 224 ILE A C 1
ATOM 1881 O O . ILE A 1 224 ? -7.898 -6.107 -4.620 1.00 94.31 224 ILE A O 1
ATOM 1885 N N . LYS A 1 225 ? -6.498 -4.596 -5.514 1.00 95.12 225 LYS A N 1
ATOM 1886 C CA . LYS A 1 225 ? -5.279 -5.379 -5.303 1.00 95.12 225 LYS A CA 1
ATOM 1887 C C . LYS A 1 225 ? -4.365 -4.704 -4.293 1.00 95.12 225 LYS A C 1
ATOM 1889 O O . LYS A 1 225 ? -4.122 -3.503 -4.387 1.00 95.12 225 LYS A O 1
ATOM 1894 N N . THR A 1 226 ? -3.852 -5.478 -3.342 1.00 96.75 226 THR A N 1
ATOM 1895 C CA . THR A 1 226 ? -2.991 -4.979 -2.264 1.00 96.75 226 THR A CA 1
ATOM 1896 C C . THR A 1 226 ? -1.554 -5.454 -2.428 1.00 96.75 226 THR A C 1
ATOM 1898 O O . THR A 1 226 ? -1.322 -6.634 -2.699 1.00 96.75 226 THR A O 1
ATOM 1901 N N . TYR A 1 227 ? -0.602 -4.561 -2.178 1.00 97.19 227 TYR A N 1
ATOM 1902 C CA . TYR A 1 227 ? 0.826 -4.864 -2.082 1.00 97.19 227 TYR A CA 1
ATOM 1903 C C . TYR A 1 227 ? 1.406 -4.258 -0.811 1.00 97.19 227 TYR A C 1
ATOM 1905 O O . TYR A 1 227 ? 0.862 -3.298 -0.263 1.00 97.19 227 TYR A O 1
ATOM 1913 N N . ILE A 1 228 ? 2.534 -4.800 -0.363 1.00 97.12 228 ILE A N 1
ATOM 1914 C CA . ILE A 1 228 ? 3.242 -4.294 0.806 1.00 97.12 228 ILE A CA 1
ATOM 1915 C C . ILE A 1 228 ? 4.637 -3.852 0.373 1.00 97.12 228 ILE A C 1
ATOM 1917 O O . ILE A 1 228 ? 5.491 -4.683 0.065 1.00 97.12 228 ILE A O 1
ATOM 1921 N N . CYS A 1 229 ? 4.855 -2.537 0.373 1.00 94.44 229 CYS A N 1
ATOM 1922 C CA . CYS A 1 229 ? 6.158 -1.898 0.229 1.00 94.44 229 CYS A CA 1
ATOM 1923 C C . CYS A 1 229 ? 6.985 -2.485 -0.924 1.00 94.44 229 CYS A C 1
ATOM 1925 O O . CYS A 1 229 ? 6.615 -2.336 -2.084 1.00 94.44 229 CYS A O 1
ATOM 1927 N N . TYR A 1 230 ? 8.071 -3.188 -0.603 1.00 92.19 230 TYR A N 1
ATOM 1928 C CA . TYR A 1 230 ? 9.006 -3.797 -1.546 1.00 92.19 230 TYR A CA 1
ATOM 1929 C C . TYR A 1 230 ? 8.353 -4.689 -2.617 1.00 92.19 230 TYR A C 1
ATOM 1931 O O . TYR A 1 230 ? 8.811 -4.707 -3.758 1.00 92.19 230 TYR A O 1
ATOM 1939 N N . ASP A 1 231 ? 7.241 -5.359 -2.294 1.00 90.75 231 ASP A N 1
ATOM 1940 C CA . ASP A 1 231 ? 6.508 -6.239 -3.213 1.00 90.75 231 ASP A CA 1
ATOM 1941 C C . ASP A 1 231 ? 6.099 -5.574 -4.515 1.00 90.75 231 ASP A C 1
ATOM 1943 O O . ASP A 1 231 ? 6.045 -6.224 -5.559 1.00 90.75 231 ASP A O 1
ATOM 1947 N N . VAL A 1 232 ? 5.751 -4.290 -4.434 1.00 93.00 232 VAL A N 1
ATOM 1948 C CA . VAL A 1 232 ? 5.193 -3.555 -5.565 1.00 93.00 232 VAL A CA 1
ATOM 1949 C C . VAL A 1 232 ? 6.231 -3.320 -6.659 1.00 93.00 232 VAL A C 1
ATOM 1951 O O . VAL A 1 232 ? 5.878 -3.019 -7.790 1.00 93.00 232 VAL A O 1
ATOM 1954 N N . LEU A 1 233 ? 7.519 -3.445 -6.341 1.00 92.06 233 LEU A N 1
ATOM 1955 C CA . LEU A 1 233 ? 8.606 -3.140 -7.268 1.00 92.06 233 LEU A CA 1
ATOM 1956 C C . LEU A 1 233 ? 8.860 -4.267 -8.281 1.00 92.06 233 LEU A C 1
ATOM 1958 O O . LEU A 1 233 ? 9.703 -4.120 -9.164 1.00 92.06 233 LEU A O 1
ATOM 1962 N N . PHE A 1 234 ? 8.138 -5.384 -8.170 1.00 90.50 234 PHE A N 1
ATOM 1963 C CA . PHE A 1 234 ? 8.289 -6.547 -9.037 1.00 90.50 234 PHE A CA 1
ATOM 1964 C C . PHE A 1 234 ? 7.119 -6.647 -10.017 1.00 90.50 234 PHE A C 1
ATOM 1966 O O . PHE A 1 234 ? 5.976 -6.774 -9.571 1.00 90.50 234 PHE A O 1
ATOM 1973 N N . PRO A 1 235 ? 7.383 -6.618 -11.337 1.00 88.19 235 PRO A N 1
ATOM 1974 C CA . PRO A 1 235 ? 6.330 -6.663 -12.330 1.00 88.19 235 PRO A CA 1
ATOM 1975 C C . PRO A 1 235 ? 5.461 -7.905 -12.218 1.00 88.19 235 PRO A C 1
ATOM 1977 O O . PRO A 1 235 ? 5.962 -9.022 -12.064 1.00 88.19 235 PRO A O 1
ATOM 1980 N N . GLU A 1 236 ? 4.152 -7.722 -12.356 1.00 84.88 236 GLU A N 1
ATOM 1981 C CA . GLU A 1 236 ? 3.253 -8.864 -12.440 1.00 84.88 236 GLU A CA 1
ATOM 1982 C C . GLU A 1 236 ? 3.388 -9.591 -13.779 1.00 84.88 236 GLU A C 1
ATOM 1984 O O . GLU A 1 236 ? 3.451 -8.985 -14.852 1.00 84.88 236 GLU A O 1
ATOM 1989 N N . THR A 1 237 ? 3.381 -10.920 -13.700 1.00 83.44 237 THR A N 1
ATOM 1990 C CA . THR A 1 237 ?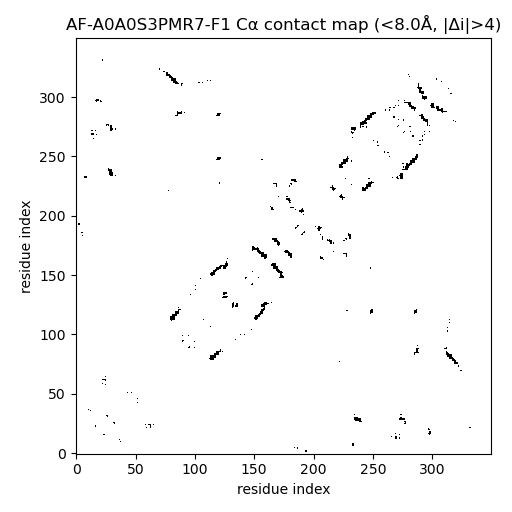 3.347 -11.819 -14.859 1.00 83.44 237 THR A CA 1
ATOM 1991 C C . THR A 1 237 ? 1.945 -11.960 -15.444 1.00 83.44 237 THR A C 1
ATOM 1993 O O . THR A 1 237 ? 1.784 -12.321 -16.607 1.00 83.44 237 THR A O 1
ATOM 1996 N 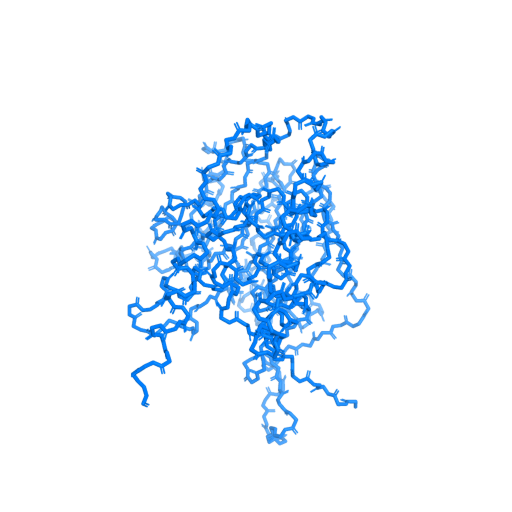N . HIS A 1 238 ? 0.919 -11.672 -14.645 1.00 82.06 238 HIS A N 1
ATOM 1997 C CA . HIS A 1 238 ? -0.480 -11.778 -15.034 1.00 82.06 238 HIS A CA 1
ATOM 1998 C C . HIS A 1 238 ? -1.064 -10.419 -15.420 1.00 82.06 238 HIS A C 1
ATOM 2000 O O . HIS A 1 238 ? -0.489 -9.362 -15.158 1.00 82.06 238 HIS A O 1
ATOM 2006 N N . LYS A 1 239 ? -2.239 -10.461 -16.052 1.00 80.00 239 LYS A N 1
ATOM 2007 C CA . LYS A 1 239 ? -2.959 -9.268 -16.486 1.00 80.00 239 LYS A CA 1
ATOM 2008 C C . LYS A 1 239 ? -3.322 -8.385 -15.280 1.00 80.00 239 LYS A C 1
ATOM 2010 O O . LYS A 1 239 ? -4.038 -8.824 -14.383 1.00 80.00 239 LYS A O 1
ATOM 2015 N N . SER A 1 240 ? -2.897 -7.125 -15.304 1.00 72.44 240 SER A N 1
ATOM 2016 C CA . SER A 1 240 ? -3.294 -6.082 -14.357 1.00 72.44 240 SER A CA 1
ATOM 2017 C C . SER A 1 240 ? -4.536 -5.349 -14.875 1.00 72.44 240 SER A C 1
ATOM 2019 O O . SER A 1 240 ? -4.440 -4.305 -15.519 1.00 72.44 240 SER A O 1
ATOM 2021 N N . ASP A 1 241 ? -5.720 -5.889 -14.601 1.00 73.25 241 ASP A N 1
ATOM 2022 C CA . ASP A 1 241 ? -7.007 -5.226 -14.870 1.00 73.25 241 ASP A CA 1
ATOM 2023 C C . ASP A 1 241 ? -7.714 -4.948 -13.535 1.00 73.25 241 ASP A C 1
ATOM 2025 O O . ASP A 1 241 ? -8.701 -5.585 -13.160 1.00 73.25 241 ASP A O 1
ATOM 2029 N N . ASN A 1 242 ? -7.100 -4.065 -12.743 1.00 82.69 242 ASN A N 1
ATOM 2030 C CA . ASN A 1 242 ? -7.544 -3.753 -11.388 1.00 82.69 242 ASN A CA 1
ATOM 2031 C C . ASN A 1 242 ? -8.282 -2.411 -11.372 1.00 82.69 242 ASN A C 1
ATOM 2033 O O . ASN A 1 242 ? -7.850 -1.436 -11.990 1.00 82.69 242 ASN A O 1
ATOM 2037 N N . GLY A 1 243 ? -9.374 -2.333 -10.613 1.00 87.31 243 GLY A N 1
ATOM 2038 C CA . GLY A 1 243 ? -10.044 -1.059 -10.362 1.00 87.31 243 GLY A CA 1
ATOM 2039 C C . GLY A 1 243 ? -9.162 -0.146 -9.509 1.00 87.31 243 GLY A C 1
ATOM 2040 O O . GLY A 1 243 ? -8.956 1.018 -9.842 1.00 87.31 243 GLY A O 1
ATOM 2041 N N . LEU A 1 244 ? -8.565 -0.701 -8.456 1.00 92.44 244 LEU A N 1
ATOM 2042 C CA . LEU A 1 244 ? -7.678 0.019 -7.550 1.00 92.44 244 LEU A CA 1
ATOM 2043 C C . LEU A 1 244 ? -6.486 -0.846 -7.167 1.00 92.44 244 LEU A C 1
ATOM 2045 O O . LEU A 1 244 ? -6.641 -2.017 -6.825 1.00 92.44 244 LEU A O 1
ATOM 2049 N N . VAL A 1 245 ? -5.306 -0.243 -7.145 1.00 95.31 245 VAL A N 1
ATOM 2050 C CA . VAL A 1 245 ? -4.134 -0.832 -6.502 1.00 95.31 245 VAL A CA 1
ATOM 2051 C C . VAL A 1 245 ? -3.788 -0.024 -5.262 1.00 95.31 245 VAL A C 1
ATOM 2053 O O . VAL A 1 245 ? -3.632 1.194 -5.335 1.00 95.31 245 VAL A O 1
ATOM 2056 N N . ILE A 1 246 ? -3.667 -0.702 -4.125 1.00 97.62 246 ILE A N 1
ATOM 2057 C CA . ILE A 1 246 ? -3.259 -0.107 -2.855 1.00 97.62 246 ILE A CA 1
ATOM 2058 C C . ILE A 1 246 ? -1.939 -0.729 -2.425 1.00 97.62 246 ILE A C 1
ATOM 2060 O O . ILE A 1 246 ? -1.796 -1.949 -2.374 1.00 97.62 246 ILE A O 1
ATOM 2064 N N . VAL A 1 247 ? -0.978 0.116 -2.084 1.00 98.25 247 VAL A N 1
ATOM 2065 C CA . VAL A 1 247 ? 0.309 -0.286 -1.536 1.00 98.25 247 VAL A CA 1
ATOM 2066 C C . VAL A 1 247 ? 0.432 0.274 -0.133 1.00 98.25 247 VAL A C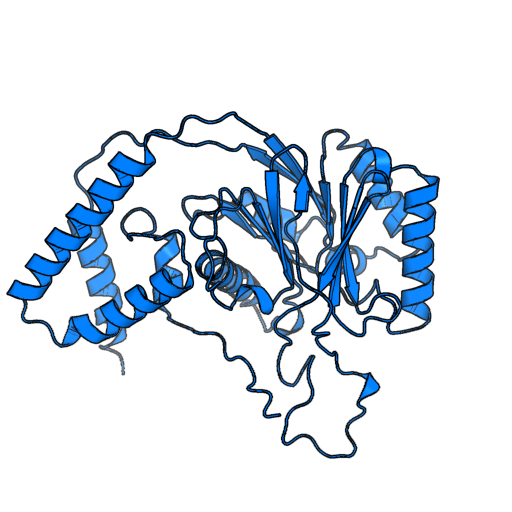 1
ATOM 2068 O O . VAL A 1 247 ? 0.244 1.470 0.078 1.00 98.25 247 VAL A O 1
ATOM 2071 N N . GLN A 1 248 ? 0.730 -0.593 0.825 1.00 98.38 248 GLN A N 1
ATOM 2072 C CA . GLN A 1 248 ? 1.001 -0.223 2.209 1.00 98.38 248 GLN A CA 1
ATOM 2073 C C . GLN A 1 248 ? 2.521 -0.184 2.376 1.00 98.38 248 GLN A C 1
ATOM 2075 O O . GLN A 1 248 ? 3.167 -1.216 2.214 1.00 98.38 248 GLN A O 1
ATOM 2080 N N . SER A 1 249 ? 3.095 0.986 2.658 1.00 97.44 249 SER A N 1
ATOM 2081 C CA . SER A 1 249 ? 4.549 1.189 2.612 1.00 97.44 249 SER A CA 1
ATOM 2082 C C . SER A 1 249 ? 5.099 1.932 3.822 1.00 97.44 249 SER A C 1
ATOM 2084 O O . SER A 1 249 ? 4.457 2.828 4.378 1.00 97.44 249 SER A O 1
ATOM 2086 N N . ASN A 1 250 ? 6.336 1.601 4.183 1.00 94.88 250 ASN A N 1
ATOM 2087 C CA . ASN A 1 250 ? 7.132 2.333 5.154 1.00 94.88 250 ASN A CA 1
ATOM 2088 C C . ASN A 1 250 ? 8.554 2.564 4.630 1.00 94.88 250 ASN A C 1
ATOM 2090 O O . ASN A 1 250 ? 9.462 1.771 4.866 1.00 94.88 250 ASN A O 1
ATOM 2094 N N . TYR A 1 251 ? 8.772 3.686 3.944 1.00 90.19 251 TYR A N 1
ATOM 2095 C CA . TYR A 1 251 ? 10.089 4.004 3.378 1.00 90.19 251 TYR A CA 1
ATOM 2096 C C . TYR A 1 251 ? 11.053 4.644 4.383 1.00 90.19 251 TYR A C 1
ATOM 2098 O O . TYR A 1 251 ? 12.134 5.070 3.992 1.00 90.19 251 TYR A O 1
ATOM 2106 N N . LYS A 1 252 ? 10.702 4.710 5.674 1.00 86.69 252 LYS A N 1
ATOM 2107 C CA . LYS A 1 252 ? 11.486 5.426 6.692 1.00 86.69 252 LYS A CA 1
ATOM 2108 C C . LYS A 1 252 ? 12.935 4.942 6.805 1.00 86.69 252 LYS A C 1
ATOM 2110 O O . LYS A 1 252 ? 13.809 5.740 7.104 1.00 86.69 252 LYS A O 1
ATOM 2115 N N . LEU A 1 253 ? 13.209 3.671 6.508 1.00 81.00 253 LEU A N 1
ATOM 2116 C CA . LEU A 1 253 ? 14.577 3.131 6.476 1.00 81.00 253 LEU A CA 1
ATOM 2117 C C . LEU A 1 253 ? 15.455 3.753 5.373 1.00 81.00 253 LEU A C 1
ATOM 2119 O O . LEU A 1 253 ? 16.678 3.719 5.462 1.00 81.00 253 LEU A O 1
ATOM 2123 N N . LEU A 1 254 ? 14.837 4.319 4.335 1.00 80.50 254 LEU A N 1
ATOM 2124 C CA . LEU A 1 254 ? 15.498 4.983 3.210 1.00 80.50 254 LEU A CA 1
ATOM 2125 C C . LEU A 1 254 ? 15.598 6.505 3.402 1.00 80.50 254 LEU A C 1
ATOM 2127 O O . LEU A 1 254 ? 16.053 7.210 2.502 1.00 80.50 254 LEU A O 1
ATOM 2131 N N . ASP A 1 255 ? 15.146 7.020 4.544 1.00 79.38 255 ASP A N 1
ATOM 2132 C CA . ASP A 1 255 ? 15.168 8.439 4.883 1.00 79.38 255 ASP A CA 1
ATOM 2133 C C . ASP A 1 255 ? 16.599 8.887 5.215 1.00 79.38 255 ASP A C 1
ATOM 2135 O O . ASP A 1 255 ? 17.040 8.856 6.364 1.00 79.38 255 ASP A O 1
ATOM 2139 N N . LYS A 1 256 ? 17.354 9.239 4.170 1.00 70.75 256 LYS A N 1
ATOM 2140 C CA . LYS A 1 256 ? 18.671 9.874 4.268 1.00 70.75 256 LYS A CA 1
ATOM 2141 C C . LYS A 1 256 ? 18.589 11.261 3.624 1.00 70.75 256 LYS A C 1
ATOM 2143 O O . LYS A 1 256 ? 18.500 11.366 2.399 1.00 70.75 256 LYS A O 1
ATOM 2148 N N . ASN A 1 257 ? 18.663 12.311 4.445 1.00 66.06 257 ASN A N 1
ATOM 2149 C CA . ASN A 1 257 ? 18.674 13.726 4.038 1.00 66.06 257 ASN A CA 1
ATOM 2150 C C . ASN A 1 257 ? 17.410 14.167 3.256 1.00 66.06 257 ASN A C 1
ATOM 2152 O O . ASN A 1 257 ? 16.384 13.488 3.246 1.00 66.06 257 ASN A O 1
ATOM 2156 N N . ASP A 1 258 ? 17.491 15.293 2.539 1.00 66.75 258 ASP A N 1
ATOM 2157 C CA . ASP A 1 258 ? 16.389 15.910 1.772 1.00 66.75 258 ASP A CA 1
ATOM 2158 C C . ASP A 1 258 ? 15.855 15.061 0.593 1.00 66.75 258 ASP A C 1
ATOM 2160 O O . ASP A 1 258 ? 14.944 15.465 -0.138 1.00 66.75 258 ASP A O 1
ATOM 2164 N N . MET A 1 259 ? 16.392 13.853 0.385 1.00 78.88 259 MET A N 1
ATOM 2165 C CA . MET A 1 259 ? 16.025 12.963 -0.720 1.00 78.88 259 MET A CA 1
ATOM 2166 C C . MET A 1 259 ? 14.781 12.109 -0.451 1.00 78.88 259 MET A C 1
ATOM 2168 O O . MET A 1 259 ? 14.254 11.503 -1.389 1.00 78.88 259 MET A O 1
ATOM 2172 N N . TYR A 1 260 ? 14.263 12.078 0.779 1.00 80.12 260 TYR A N 1
ATOM 2173 C CA . TYR A 1 260 ? 13.148 11.206 1.167 1.00 80.12 260 TYR A CA 1
ATOM 2174 C C . TYR A 1 260 ? 11.904 11.370 0.279 1.00 80.12 260 TYR A C 1
ATOM 2176 O O . TYR A 1 260 ? 11.375 10.402 -0.275 1.00 80.12 260 TYR A O 1
ATOM 2184 N N . ASN A 1 261 ? 11.502 12.616 0.014 1.00 86.56 261 ASN A N 1
ATOM 2185 C CA . ASN A 1 261 ? 10.370 12.917 -0.866 1.00 86.56 261 ASN A CA 1
ATOM 2186 C C . ASN A 1 261 ? 10.588 12.424 -2.307 1.00 86.56 261 ASN A C 1
ATOM 2188 O O . ASN A 1 261 ? 9.632 12.040 -2.987 1.00 86.56 261 ASN A O 1
ATOM 2192 N N . ARG A 1 262 ? 11.838 12.434 -2.785 1.00 87.50 262 ARG A N 1
ATOM 2193 C CA . ARG A 1 262 ? 12.203 11.934 -4.117 1.00 87.50 262 ARG A CA 1
ATOM 2194 C C . ARG A 1 262 ? 12.143 10.410 -4.156 1.00 87.50 262 ARG A C 1
ATOM 2196 O O . ARG A 1 262 ? 11.601 9.864 -5.113 1.00 87.50 262 ARG A O 1
ATOM 2203 N N . ILE A 1 263 ? 12.626 9.740 -3.111 1.00 88.75 263 ILE A N 1
ATOM 2204 C CA . ILE A 1 263 ? 12.572 8.277 -2.977 1.00 88.75 263 ILE A CA 1
ATOM 2205 C C . ILE A 1 263 ? 11.121 7.794 -2.980 1.00 88.75 263 ILE A C 1
ATOM 2207 O O . ILE A 1 263 ? 10.784 6.889 -3.743 1.00 88.75 263 ILE A O 1
ATOM 2211 N N . ILE A 1 264 ? 10.238 8.439 -2.211 1.00 91.38 264 ILE A N 1
ATOM 2212 C CA . ILE A 1 264 ? 8.812 8.089 -2.188 1.00 91.38 264 ILE A CA 1
ATOM 2213 C C . ILE A 1 264 ? 8.183 8.227 -3.576 1.00 91.38 264 ILE A C 1
ATOM 2215 O O . ILE A 1 264 ? 7.505 7.306 -4.040 1.00 91.38 264 ILE A O 1
ATOM 2219 N N . LYS A 1 265 ? 8.405 9.358 -4.257 1.00 90.75 265 LYS A N 1
ATOM 2220 C CA . LYS A 1 265 ? 7.838 9.599 -5.593 1.00 90.75 265 LYS A CA 1
ATOM 2221 C C . LYS A 1 265 ? 8.366 8.594 -6.614 1.00 90.75 265 LYS A C 1
ATOM 2223 O O . LYS A 1 265 ? 7.568 7.949 -7.287 1.00 90.75 265 LYS A O 1
ATOM 2228 N N . ASN A 1 266 ? 9.683 8.409 -6.682 1.00 89.19 266 ASN A N 1
ATOM 2229 C CA . ASN A 1 266 ? 10.312 7.489 -7.628 1.00 89.19 266 ASN A CA 1
ATOM 2230 C C . ASN A 1 266 ? 9.895 6.041 -7.363 1.00 89.19 266 ASN A C 1
ATOM 2232 O O . ASN A 1 266 ? 9.478 5.350 -8.286 1.00 89.19 266 ASN A O 1
ATOM 2236 N N . GLY A 1 267 ? 9.918 5.600 -6.103 1.00 90.31 267 GLY A N 1
ATOM 2237 C CA . GLY A 1 267 ? 9.448 4.270 -5.722 1.00 90.31 267 GLY A CA 1
ATOM 2238 C C . GLY A 1 267 ? 7.964 4.061 -6.034 1.00 90.31 267 GLY A C 1
ATOM 2239 O O . GLY A 1 267 ? 7.571 2.971 -6.432 1.00 90.31 267 GLY A O 1
ATOM 2240 N N . SER A 1 268 ? 7.140 5.108 -5.922 1.00 93.56 268 SER A N 1
ATOM 2241 C CA . SER A 1 268 ? 5.723 5.043 -6.304 1.00 93.56 268 SER A CA 1
ATOM 2242 C C . SER A 1 268 ? 5.523 4.935 -7.814 1.00 93.56 268 SER A C 1
ATOM 2244 O O . SER A 1 268 ? 4.648 4.189 -8.238 1.00 93.56 268 SER A O 1
ATOM 2246 N N . ILE A 1 269 ? 6.331 5.634 -8.619 1.00 91.00 269 ILE A N 1
ATOM 2247 C CA . ILE A 1 269 ? 6.309 5.523 -10.087 1.00 91.00 269 ILE A CA 1
ATOM 2248 C C . ILE A 1 269 ? 6.751 4.123 -10.522 1.00 91.00 269 ILE A C 1
ATOM 2250 O O . ILE A 1 269 ? 6.074 3.502 -11.336 1.00 91.00 269 ILE A O 1
ATOM 2254 N N . LEU A 1 270 ? 7.846 3.612 -9.947 1.00 91.19 270 LEU A N 1
ATOM 2255 C CA . LEU A 1 270 ? 8.334 2.255 -10.204 1.00 91.19 270 LEU A CA 1
ATOM 2256 C C . LEU A 1 270 ? 7.269 1.209 -9.850 1.00 91.19 270 LEU A C 1
ATOM 2258 O O . LEU A 1 270 ? 6.968 0.343 -10.667 1.00 91.19 270 LEU A O 1
ATOM 2262 N N . GLY A 1 271 ? 6.656 1.332 -8.670 1.00 92.62 271 GLY A N 1
ATOM 2263 C CA . GLY A 1 271 ? 5.572 0.452 -8.240 1.00 92.62 271 GLY A CA 1
ATOM 2264 C C . GLY A 1 271 ? 4.362 0.512 -9.167 1.00 92.62 271 GLY A C 1
ATOM 2265 O O . GLY A 1 271 ? 3.881 -0.517 -9.632 1.00 92.62 271 GLY A O 1
ATOM 2266 N N . TRP A 1 272 ? 3.900 1.715 -9.513 1.00 92.25 272 TRP A N 1
ATOM 2267 C CA . TRP A 1 272 ? 2.798 1.877 -10.460 1.00 92.25 272 TRP A CA 1
ATOM 2268 C C . TRP A 1 272 ? 3.104 1.233 -11.818 1.00 92.25 272 TRP A C 1
ATOM 2270 O O . TRP A 1 272 ? 2.260 0.513 -12.353 1.00 92.25 272 TRP A O 1
ATOM 2280 N N . PHE A 1 273 ? 4.315 1.422 -12.346 1.00 89.00 273 PHE A N 1
ATOM 2281 C CA . PHE A 1 273 ? 4.731 0.801 -13.600 1.00 89.00 273 PHE A CA 1
ATOM 2282 C C . PHE A 1 273 ? 4.714 -0.735 -13.517 1.00 89.00 273 PHE A C 1
ATOM 2284 O O . PHE A 1 273 ? 4.213 -1.414 -14.414 1.00 89.00 273 PHE A O 1
ATOM 2291 N N . ALA A 1 274 ? 5.224 -1.284 -12.415 1.00 90.31 274 ALA A N 1
ATOM 2292 C CA . ALA A 1 274 ? 5.345 -2.720 -12.212 1.00 90.31 274 ALA A CA 1
ATOM 2293 C C . ALA A 1 274 ? 3.995 -3.429 -12.006 1.00 90.31 274 ALA A C 1
ATOM 2295 O O . ALA A 1 274 ? 3.860 -4.593 -12.378 1.00 90.31 274 ALA A O 1
ATOM 2296 N N . VAL A 1 275 ? 2.976 -2.777 -11.435 1.00 90.88 275 VAL A N 1
ATOM 2297 C CA . VAL A 1 275 ? 1.746 -3.505 -11.055 1.00 90.88 275 VAL A CA 1
ATOM 2298 C C . VAL A 1 275 ? 0.426 -2.817 -11.390 1.00 90.88 275 VAL A C 1
ATOM 2300 O O . VAL A 1 275 ? -0.630 -3.371 -11.084 1.00 90.88 275 VAL A O 1
ATOM 2303 N N . ALA A 1 276 ? 0.443 -1.601 -11.943 1.00 89.31 276 ALA A N 1
ATOM 2304 C CA . ALA A 1 276 ? -0.760 -0.771 -12.029 1.00 89.31 276 ALA A CA 1
ATOM 2305 C C . ALA A 1 276 ? -0.879 0.105 -13.289 1.00 89.31 276 ALA A C 1
ATOM 2307 O O . ALA A 1 276 ? -1.723 1.000 -13.319 1.00 89.31 276 ALA A O 1
ATOM 2308 N N . THR A 1 277 ? -0.103 -0.162 -14.341 1.00 82.00 277 THR A N 1
ATOM 2309 C CA . THR A 1 277 ? -0.135 0.599 -15.611 1.00 82.00 277 THR A CA 1
ATOM 2310 C C . THR A 1 277 ? -1.515 0.661 -16.261 1.00 82.00 277 THR A C 1
ATOM 2312 O O . THR A 1 277 ? -1.875 1.678 -16.843 1.00 82.00 277 THR A O 1
ATOM 2315 N N . ASN A 1 278 ? -2.319 -0.391 -16.111 1.00 81.38 278 ASN A N 1
ATOM 2316 C CA . ASN A 1 278 ? -3.683 -0.453 -16.637 1.00 81.38 278 ASN A CA 1
ATOM 2317 C C . ASN A 1 278 ? -4.770 -0.314 -15.544 1.00 81.38 278 ASN A C 1
ATOM 2319 O O . ASN A 1 278 ? -5.963 -0.441 -15.820 1.00 81.38 278 ASN A O 1
ATOM 2323 N N . SER A 1 279 ? -4.381 -0.011 -14.304 1.00 85.88 279 SER A N 1
ATOM 2324 C CA . SER A 1 279 ? -5.323 0.217 -13.203 1.00 85.88 279 SER A CA 1
ATOM 2325 C C . SER A 1 279 ? -5.911 1.630 -13.247 1.00 85.88 279 SER A C 1
ATOM 2327 O O . SER A 1 279 ? -5.263 2.573 -13.705 1.00 85.88 279 SER A O 1
ATOM 2329 N N . LEU A 1 280 ? -7.136 1.818 -12.742 1.00 85.12 280 LEU A N 1
ATOM 2330 C CA . LEU A 1 280 ? -7.775 3.146 -12.758 1.00 85.12 280 LEU A CA 1
ATOM 2331 C C . LEU A 1 280 ? -7.104 4.119 -11.773 1.00 85.12 280 LEU A C 1
ATOM 2333 O O . LEU A 1 280 ? -6.990 5.318 -12.051 1.00 85.12 280 LEU A O 1
ATOM 2337 N N . ALA A 1 281 ? -6.646 3.594 -10.636 1.00 90.56 281 ALA A N 1
ATOM 2338 C CA . ALA A 1 281 ? -5.892 4.330 -9.634 1.00 90.56 281 ALA A CA 1
ATOM 2339 C C . ALA A 1 281 ? -4.880 3.429 -8.913 1.00 90.56 281 ALA A C 1
ATOM 2341 O O . ALA A 1 281 ? -5.089 2.225 -8.739 1.00 90.56 281 ALA A O 1
ATOM 2342 N N . TYR A 1 282 ? -3.801 4.055 -8.455 1.00 94.25 282 TYR A N 1
ATOM 2343 C CA . TYR A 1 282 ? -2.752 3.467 -7.636 1.00 94.25 282 TYR A CA 1
ATOM 2344 C C . TYR A 1 282 ? -2.494 4.375 -6.433 1.00 94.25 282 TYR A C 1
ATOM 2346 O O . TYR A 1 282 ? -2.202 5.558 -6.608 1.00 94.25 282 TYR A O 1
ATOM 2354 N N . ILE A 1 283 ? -2.605 3.843 -5.217 1.00 97.00 283 ILE A N 1
ATOM 2355 C CA . ILE A 1 283 ? -2.366 4.585 -3.974 1.00 97.00 283 ILE A CA 1
ATOM 2356 C C . ILE A 1 283 ? -1.223 3.915 -3.224 1.00 97.00 283 ILE A C 1
ATOM 2358 O O . ILE A 1 283 ? -1.371 2.791 -2.755 1.00 97.00 283 ILE A O 1
ATOM 2362 N N . ASN A 1 284 ? -0.105 4.618 -3.070 1.00 97.75 284 ASN A N 1
ATOM 2363 C CA . ASN A 1 284 ? 0.996 4.200 -2.213 1.00 97.75 284 ASN A CA 1
ATOM 2364 C C . ASN A 1 284 ? 0.926 4.940 -0.878 1.00 97.75 284 ASN A C 1
ATOM 2366 O O . ASN A 1 284 ? 1.319 6.104 -0.791 1.00 97.75 284 ASN A O 1
ATOM 2370 N N . ILE A 1 285 ? 0.392 4.267 0.138 1.00 98.19 285 ILE A N 1
ATOM 2371 C CA . ILE A 1 285 ? 0.180 4.797 1.482 1.00 98.19 285 ILE A CA 1
ATOM 2372 C C . ILE A 1 285 ? 1.472 4.681 2.279 1.00 98.19 285 ILE A C 1
ATOM 2374 O O . ILE A 1 285 ? 1.946 3.577 2.545 1.00 98.19 285 ILE A O 1
ATOM 2378 N N . GLN A 1 286 ? 2.013 5.824 2.692 1.00 97.00 286 GLN A N 1
ATOM 2379 C CA . GLN A 1 286 ? 3.271 5.898 3.429 1.00 97.00 286 GLN A CA 1
ATOM 2380 C C . GLN A 1 286 ? 3.050 6.020 4.934 1.00 97.00 286 GLN A C 1
ATOM 2382 O O . GLN A 1 286 ? 2.168 6.741 5.397 1.00 97.00 286 GLN A O 1
ATOM 2387 N N . ASN A 1 287 ? 3.897 5.349 5.711 1.00 97.31 287 ASN A N 1
ATOM 2388 C CA . ASN A 1 287 ? 3.791 5.327 7.166 1.00 97.31 287 ASN A CA 1
ATOM 2389 C C . ASN A 1 287 ? 4.094 6.677 7.834 1.00 97.31 287 ASN A C 1
ATOM 2391 O O . ASN A 1 287 ? 3.435 7.035 8.804 1.00 97.31 287 ASN A O 1
ATOM 2395 N N . HIS A 1 288 ? 5.055 7.434 7.299 1.00 95.06 288 HIS A N 1
ATOM 2396 C CA . HIS A 1 288 ? 5.553 8.694 7.873 1.00 95.06 288 HIS A CA 1
ATOM 2397 C C . HIS A 1 288 ? 5.272 9.902 6.965 1.00 95.06 288 HIS A C 1
ATOM 2399 O O . HIS A 1 288 ? 6.080 10.820 6.861 1.00 95.06 288 HIS A O 1
ATOM 2405 N N . GLY A 1 289 ? 4.130 9.888 6.276 1.00 93.75 289 GLY A N 1
ATOM 2406 C CA . GLY A 1 289 ? 3.752 10.943 5.340 1.00 93.75 289 GLY A CA 1
ATOM 2407 C C . GLY A 1 289 ? 4.285 10.753 3.924 1.00 93.75 289 GLY A C 1
ATOM 2408 O O . GLY A 1 289 ? 5.162 9.932 3.664 1.00 93.75 289 GLY A O 1
ATOM 2409 N N . GLY A 1 290 ? 3.710 11.515 2.992 1.00 94.38 290 GLY A N 1
ATOM 2410 C CA . GLY A 1 290 ? 4.058 11.453 1.572 1.00 94.38 290 GLY A CA 1
ATOM 2411 C C . GLY A 1 290 ? 3.298 10.376 0.795 1.00 94.38 290 GLY A C 1
ATOM 2412 O O . GLY A 1 290 ? 3.800 9.888 -0.209 1.00 94.38 290 GLY A O 1
ATOM 2413 N N . THR A 1 291 ? 2.094 9.993 1.223 1.00 96.62 291 THR A N 1
ATOM 2414 C CA . THR A 1 291 ? 1.202 9.129 0.436 1.00 96.62 291 THR A CA 1
ATOM 2415 C C . THR A 1 291 ? 1.024 9.663 -0.992 1.00 96.62 291 THR A C 1
ATOM 2417 O O . THR A 1 291 ? 0.701 10.834 -1.201 1.00 96.62 291 THR A O 1
ATOM 2420 N N . VAL A 1 292 ? 1.217 8.796 -1.988 1.00 95.94 292 VAL A N 1
ATOM 2421 C CA . VAL A 1 292 ? 1.154 9.142 -3.416 1.00 95.94 292 VAL A CA 1
ATOM 2422 C C . VAL A 1 292 ? -0.080 8.504 -4.051 1.00 95.94 292 VAL A C 1
ATOM 2424 O O . VAL A 1 292 ? -0.238 7.287 -4.000 1.00 95.94 292 VAL A O 1
ATOM 2427 N N . LEU A 1 293 ? -0.916 9.311 -4.709 1.00 95.19 293 LEU A N 1
ATOM 2428 C CA . LEU A 1 293 ? -1.951 8.839 -5.635 1.00 95.19 293 LEU A CA 1
ATOM 2429 C C . LEU A 1 293 ? -1.461 9.029 -7.076 1.00 95.19 293 LEU A C 1
ATOM 2431 O O . LEU A 1 293 ? -1.131 10.149 -7.464 1.00 95.19 293 LEU A O 1
ATOM 2435 N N . ILE A 1 294 ? -1.470 7.958 -7.869 1.00 91.56 294 ILE A N 1
ATOM 2436 C CA . ILE A 1 294 ? -1.241 7.974 -9.319 1.00 91.56 294 ILE A CA 1
ATOM 2437 C C . ILE A 1 294 ? -2.544 7.571 -10.011 1.00 91.56 294 ILE A C 1
ATOM 2439 O O . ILE A 1 294 ? -3.154 6.552 -9.681 1.00 91.56 294 ILE A O 1
ATOM 2443 N N . ARG A 1 295 ? -3.004 8.398 -10.952 1.00 87.06 295 ARG A N 1
ATOM 2444 C CA . ARG A 1 295 ? -4.214 8.137 -11.753 1.00 87.06 295 ARG A CA 1
ATOM 2445 C C . ARG A 1 295 ? -3.877 7.254 -12.959 1.00 87.06 295 ARG A C 1
ATOM 2447 O O . ARG A 1 295 ? -2.710 7.124 -13.308 1.00 87.06 295 ARG A O 1
ATOM 2454 N N . LYS A 1 296 ? -4.890 6.712 -13.648 1.00 80.69 296 LYS A N 1
ATOM 2455 C CA . LYS A 1 296 ? -4.715 5.882 -14.862 1.00 80.69 296 LYS A CA 1
ATOM 2456 C C . LYS A 1 296 ? -3.737 6.463 -15.893 1.00 80.69 296 LYS A C 1
ATOM 2458 O O . LYS A 1 296 ? -2.982 5.729 -16.513 1.00 80.69 296 LYS A O 1
ATOM 2463 N N . ASN A 1 297 ? -3.732 7.782 -16.069 1.00 75.75 297 ASN A N 1
ATOM 2464 C CA . ASN A 1 297 ? -2.830 8.463 -17.002 1.00 75.75 297 ASN A CA 1
ATOM 2465 C C . ASN A 1 297 ? -1.388 8.624 -16.483 1.00 75.75 297 ASN A C 1
ATOM 2467 O O . ASN A 1 297 ? -0.598 9.311 -17.118 1.00 75.75 297 ASN A O 1
ATOM 2471 N N . GLY A 1 298 ? -1.024 8.023 -15.349 1.00 80.00 298 GLY A N 1
ATOM 2472 C CA . GLY A 1 298 ? 0.313 8.120 -14.759 1.00 80.00 298 GLY A CA 1
ATOM 2473 C C . GLY A 1 298 ? 0.571 9.428 -14.003 1.00 80.00 298 GLY A C 1
ATOM 2474 O O . GLY A 1 298 ? 1.634 9.593 -13.406 1.00 80.00 298 GLY A O 1
ATOM 2475 N N . LYS A 1 299 ? -0.389 10.367 -13.967 1.00 85.12 299 LYS A N 1
ATOM 2476 C CA . LYS A 1 299 ? -0.212 11.643 -13.259 1.00 85.12 299 LYS A CA 1
ATOM 2477 C C . LYS A 1 299 ? -0.325 11.458 -11.748 1.00 85.12 299 LYS A C 1
ATOM 2479 O O . LYS A 1 299 ? -1.300 10.887 -11.251 1.00 85.12 299 LYS A O 1
ATOM 2484 N N . ILE A 1 300 ? 0.656 12.007 -11.034 1.00 89.62 300 ILE A N 1
ATOM 2485 C CA . ILE A 1 300 ? 0.676 12.093 -9.572 1.00 89.62 300 ILE A CA 1
ATOM 2486 C C . ILE A 1 300 ? -0.242 13.228 -9.109 1.00 89.62 300 ILE A C 1
ATOM 2488 O O . ILE A 1 300 ? -0.166 14.351 -9.610 1.00 89.62 300 ILE A O 1
ATOM 2492 N N . ASP A 1 301 ? -1.070 12.955 -8.105 1.00 91.56 301 ASP A N 1
ATOM 2493 C CA . ASP A 1 301 ? -1.839 13.977 -7.399 1.00 91.56 301 ASP A CA 1
ATOM 2494 C C . ASP A 1 301 ? -0.965 14.653 -6.327 1.00 91.56 301 ASP A C 1
ATOM 2496 O O . ASP A 1 301 ? -0.812 14.170 -5.199 1.00 91.56 301 ASP A O 1
ATOM 2500 N N . TYR A 1 302 ? -0.338 15.773 -6.697 1.00 91.38 302 TYR A N 1
ATOM 2501 C CA . TYR A 1 302 ? 0.582 16.490 -5.810 1.00 91.38 302 TYR A CA 1
ATOM 2502 C C . TYR A 1 302 ? -0.102 17.093 -4.580 1.00 91.38 302 TYR A C 1
ATOM 2504 O O . TYR A 1 302 ? 0.559 17.238 -3.555 1.00 91.38 302 TYR A O 1
ATOM 2512 N N . ASN A 1 303 ? -1.399 17.409 -4.647 1.00 93.56 303 ASN A N 1
ATOM 2513 C CA . ASN A 1 303 ? -2.131 17.947 -3.501 1.00 93.56 303 ASN A CA 1
ATOM 2514 C C . ASN A 1 303 ? -2.305 16.885 -2.404 1.00 93.56 303 ASN A C 1
ATOM 2516 O O . ASN A 1 303 ? -2.122 17.160 -1.216 1.00 93.56 303 ASN A O 1
ATOM 2520 N N . ILE A 1 304 ? -2.597 15.643 -2.801 1.00 94.25 304 ILE A N 1
ATOM 2521 C CA . ILE A 1 304 ? -2.627 14.511 -1.866 1.00 94.25 304 ILE A CA 1
ATOM 2522 C C . ILE A 1 304 ? -1.243 14.298 -1.256 1.00 94.25 304 ILE A C 1
ATOM 2524 O O . ILE A 1 304 ? -1.129 14.189 -0.033 1.00 94.25 304 ILE A O 1
ATOM 2528 N N . PHE A 1 305 ? -0.195 14.317 -2.085 1.00 94.88 305 PHE A N 1
ATOM 2529 C CA . PHE A 1 305 ? 1.178 14.165 -1.610 1.00 94.88 305 PHE A CA 1
ATOM 2530 C C . PHE A 1 305 ? 1.528 15.211 -0.544 1.00 94.88 305 PHE A C 1
ATOM 2532 O O . PHE A 1 305 ? 1.879 14.842 0.575 1.00 94.88 305 PHE A O 1
ATOM 2539 N N . THR A 1 306 ? 1.365 16.504 -0.836 1.00 94.38 306 THR A N 1
ATOM 2540 C CA . THR A 1 306 ? 1.714 17.584 0.103 1.00 94.38 306 THR A CA 1
ATOM 2541 C C . THR A 1 306 ? 0.856 17.569 1.366 1.00 94.38 306 THR A C 1
ATOM 2543 O O . THR A 1 306 ? 1.379 17.775 2.462 1.00 94.38 306 THR A O 1
ATOM 2546 N N . THR A 1 307 ? -0.441 17.272 1.247 1.00 95.06 307 THR A N 1
ATOM 2547 C CA . THR A 1 307 ? -1.345 17.177 2.404 1.00 95.06 307 THR A CA 1
ATOM 2548 C C . THR A 1 307 ? -0.963 16.009 3.316 1.00 95.06 307 THR A C 1
ATOM 2550 O O . THR A 1 307 ? -0.962 16.143 4.544 1.00 95.06 307 THR A O 1
ATOM 2553 N N . SER A 1 308 ? -0.599 14.866 2.732 1.00 95.69 308 SER A N 1
ATOM 2554 C CA . SER A 1 308 ? -0.225 13.660 3.478 1.00 95.69 308 SER A CA 1
ATOM 2555 C C . SER A 1 308 ? 1.100 13.780 4.227 1.00 95.69 308 SER A C 1
ATOM 2557 O O . SER A 1 308 ? 1.320 13.027 5.167 1.00 95.69 308 SER A O 1
ATOM 2559 N N . LEU A 1 309 ? 1.964 14.742 3.887 1.00 94.75 309 LEU A N 1
ATOM 2560 C CA . LEU A 1 309 ? 3.170 15.022 4.677 1.00 94.75 309 LEU A CA 1
ATOM 2561 C C . LEU A 1 309 ? 2.842 15.523 6.093 1.00 94.75 309 LEU A C 1
ATOM 2563 O O . LEU A 1 309 ? 3.678 15.418 6.981 1.00 94.75 309 LEU A O 1
ATOM 2567 N N . LYS A 1 310 ? 1.641 16.081 6.306 1.00 95.12 310 LYS A N 1
ATOM 2568 C CA . LYS A 1 310 ? 1.258 16.733 7.572 1.00 95.12 310 LYS A CA 1
ATOM 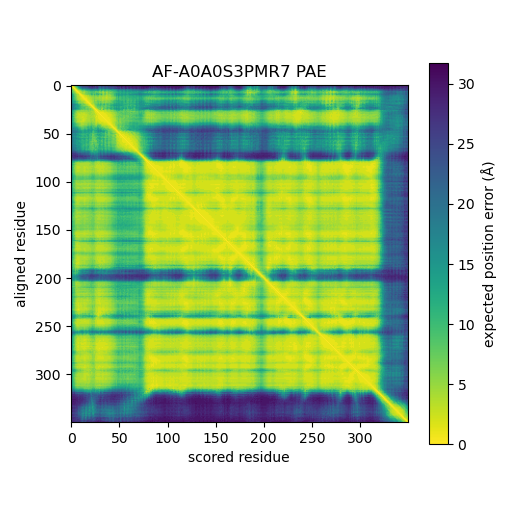2569 C C . LYS A 1 310 ? 0.076 16.076 8.283 1.00 95.12 310 LYS A C 1
ATOM 2571 O O . LYS A 1 310 ? -0.106 16.291 9.476 1.00 95.12 310 LYS A O 1
ATOM 2576 N N . LYS A 1 311 ? -0.758 15.307 7.575 1.00 96.25 311 LYS A N 1
ATOM 2577 C CA . LYS A 1 311 ? -1.961 14.679 8.145 1.00 96.25 311 LYS A CA 1
ATOM 2578 C C . LYS A 1 311 ? -1.775 13.175 8.287 1.00 96.25 311 LYS A C 1
ATOM 2580 O O . LYS A 1 311 ? -1.471 12.503 7.314 1.00 96.25 311 LYS A O 1
ATOM 2585 N N . HIS A 1 312 ? -2.008 12.637 9.480 1.00 95.81 312 HIS A N 1
ATOM 2586 C CA . HIS A 1 312 ? -1.933 11.196 9.744 1.00 95.81 312 HIS A CA 1
ATOM 2587 C C . HIS A 1 312 ? -3.214 10.443 9.339 1.00 95.81 312 HIS A C 1
ATOM 2589 O O . HIS A 1 312 ? -3.135 9.279 8.957 1.00 95.81 312 HIS A O 1
ATOM 2595 N N . PHE A 1 313 ? -4.372 11.115 9.350 1.00 97.12 313 PHE A N 1
ATOM 2596 C CA . PHE A 1 313 ? -5.621 10.623 8.763 1.00 97.12 313 PHE A CA 1
ATOM 2597 C C . PHE A 1 313 ? -6.044 11.515 7.597 1.00 97.12 313 PHE A C 1
ATOM 2599 O O . PHE A 1 313 ? -6.142 12.739 7.740 1.00 97.12 313 PHE A O 1
ATOM 2606 N N . LEU A 1 314 ? -6.308 10.909 6.440 1.00 94.81 314 LEU A N 1
ATOM 2607 C CA . LEU A 1 314 ? -6.758 11.612 5.238 1.00 94.81 314 LEU A CA 1
ATOM 2608 C C . LEU A 1 314 ? -7.934 10.879 4.613 1.00 94.81 314 LEU A C 1
ATOM 2610 O O . LEU A 1 314 ? -7.977 9.659 4.647 1.00 94.81 314 LEU A O 1
ATOM 2614 N N . SER A 1 315 ? -8.862 11.599 3.991 1.00 92.19 315 SER A N 1
ATOM 2615 C CA . SER A 1 315 ? -9.865 10.981 3.130 1.00 92.19 315 SER A CA 1
ATOM 2616 C C . SER A 1 315 ? -9.575 11.326 1.672 1.00 92.19 315 SER A C 1
ATOM 2618 O O . SER A 1 315 ? -9.423 12.489 1.300 1.00 92.19 315 SER A O 1
ATOM 2620 N N . LEU A 1 316 ? -9.437 10.291 0.850 1.00 88.50 316 LEU A N 1
ATOM 2621 C CA . LEU A 1 316 ? -9.127 10.382 -0.567 1.00 88.50 316 LEU A CA 1
ATOM 2622 C C . LEU A 1 316 ? -10.372 9.974 -1.344 1.00 88.50 316 LEU A C 1
ATOM 2624 O O . LEU A 1 316 ? -10.726 8.799 -1.389 1.00 88.50 316 LEU A O 1
ATOM 2628 N N . MET A 1 317 ? -11.047 10.939 -1.961 1.00 78.69 317 MET A N 1
ATOM 2629 C CA . MET A 1 317 ? -12.088 10.624 -2.933 1.00 78.69 317 MET A CA 1
ATOM 2630 C C . MET A 1 317 ? -11.436 10.489 -4.301 1.00 78.69 317 MET A C 1
ATOM 2632 O O . MET A 1 317 ? -10.858 11.453 -4.811 1.00 78.69 317 MET A O 1
ATOM 2636 N N . TYR A 1 318 ? -11.586 9.330 -4.933 1.00 70.69 318 TYR A N 1
ATOM 2637 C CA . TYR A 1 318 ? -11.290 9.210 -6.350 1.00 70.69 318 TYR A CA 1
ATOM 2638 C C . TYR A 1 318 ? -12.548 8.798 -7.108 1.00 70.69 318 TYR A C 1
ATOM 2640 O O . TYR A 1 318 ? -13.348 7.967 -6.681 1.00 70.69 318 TYR A O 1
ATOM 2648 N N . LYS A 1 319 ? -12.756 9.474 -8.234 1.00 60.66 319 LYS A N 1
ATOM 2649 C CA . LYS A 1 319 ? -13.841 9.186 -9.162 1.00 60.66 319 LYS A CA 1
ATOM 2650 C C . LYS A 1 319 ? -13.251 8.367 -10.300 1.00 60.66 319 LYS A C 1
ATOM 2652 O O . LYS A 1 319 ? -12.256 8.793 -10.892 1.00 60.66 319 LYS A O 1
ATOM 2657 N N . LEU A 1 320 ? -13.858 7.224 -10.604 1.00 52.44 320 LEU A N 1
ATOM 2658 C CA . LEU A 1 320 ? -13.558 6.493 -11.826 1.00 52.44 320 LEU A CA 1
ATOM 2659 C C . LEU A 1 320 ? -14.087 7.312 -13.008 1.00 52.44 320 LEU A C 1
ATOM 2661 O O . LEU A 1 320 ? -15.291 7.380 -13.242 1.00 52.44 320 LEU A O 1
ATOM 2665 N N . TYR A 1 321 ? -13.181 7.996 -13.704 1.00 44.38 321 TYR A N 1
ATOM 2666 C CA . TYR A 1 321 ? -13.461 8.621 -14.991 1.00 44.38 321 TYR A CA 1
ATOM 2667 C C . TYR A 1 321 ? -12.702 7.857 -16.068 1.00 44.38 321 TYR A C 1
ATOM 2669 O O . TYR A 1 321 ? -11.471 7.821 -16.067 1.00 44.38 321 TYR A O 1
ATOM 2677 N N . THR A 1 322 ? -13.430 7.282 -17.013 1.00 38.59 322 THR A N 1
ATOM 2678 C CA . THR A 1 322 ? -12.909 7.001 -18.347 1.00 38.59 322 THR A CA 1
ATOM 2679 C C . THR A 1 322 ? -13.133 8.258 -19.186 1.00 38.59 322 THR A C 1
ATOM 2681 O O . THR A 1 322 ? -14.266 8.638 -19.460 1.00 38.59 322 THR A O 1
ATOM 2684 N N . SER A 1 323 ? -12.063 8.978 -19.530 1.00 33.88 323 SER A N 1
ATOM 2685 C CA . SER A 1 323 ? -12.159 10.113 -20.454 1.00 33.88 323 SER A CA 1
ATOM 2686 C C . SER A 1 323 ? -12.235 9.615 -21.897 1.00 33.88 323 SER A C 1
ATOM 2688 O O . SER A 1 323 ? -11.385 8.818 -22.297 1.00 33.88 323 SER A O 1
ATOM 2690 N N . LEU A 1 324 ? -13.160 10.160 -22.694 1.00 29.41 324 LEU A N 1
ATOM 2691 C CA . LEU A 1 324 ? -12.946 10.291 -24.137 1.00 29.41 324 LEU A CA 1
ATOM 2692 C C . LEU A 1 324 ? -11.747 11.227 -24.341 1.00 29.41 324 LEU A C 1
ATOM 2694 O O . LEU A 1 324 ? -11.769 12.361 -23.862 1.00 29.41 324 LEU A O 1
ATOM 2698 N N . SER A 1 325 ? -10.700 10.780 -25.033 1.00 32.75 325 SER A N 1
ATOM 2699 C CA . SER A 1 325 ? -9.656 11.696 -25.493 1.00 32.75 325 SER A CA 1
ATOM 2700 C C . SER A 1 325 ? -10.105 12.352 -26.797 1.00 32.75 325 SER A C 1
ATOM 2702 O O . SER A 1 325 ? -10.222 11.672 -27.816 1.00 32.75 325 SER A O 1
ATOM 2704 N N . MET A 1 326 ? -10.323 13.669 -26.767 1.00 28.47 326 MET A N 1
ATOM 2705 C CA . MET A 1 326 ? -10.323 14.496 -27.974 1.00 28.47 326 MET A CA 1
ATOM 2706 C C . MET A 1 326 ? -8.954 14.394 -28.651 1.00 28.47 326 MET A C 1
ATOM 2708 O O . MET A 1 326 ? -7.910 14.453 -28.000 1.00 28.47 326 MET A O 1
ATOM 2712 N N . ILE A 1 327 ? -8.986 14.220 -29.967 1.00 34.34 327 ILE A N 1
ATOM 2713 C CA . ILE A 1 327 ? -7.823 14.156 -30.844 1.00 34.34 327 ILE A CA 1
ATOM 2714 C C . ILE A 1 327 ? -7.164 15.540 -30.868 1.00 34.34 327 ILE A C 1
ATOM 2716 O O . ILE A 1 327 ? -7.734 16.482 -31.409 1.00 34.34 327 ILE A O 1
ATOM 2720 N N . SER A 1 328 ? -5.952 15.659 -30.326 1.00 28.52 328 SER A N 1
ATOM 2721 C CA . SER A 1 328 ? -5.026 16.734 -30.691 1.00 28.52 328 SER A CA 1
ATOM 2722 C C . SER A 1 328 ? -3.770 16.108 -31.296 1.00 28.52 328 SER A C 1
ATOM 2724 O O . SER A 1 328 ? -2.868 15.653 -30.588 1.00 28.52 328 SER A O 1
ATOM 2726 N N . CYS A 1 329 ? -3.748 16.040 -32.627 1.00 36.47 329 CYS A N 1
ATOM 2727 C CA . CYS A 1 329 ? -2.515 15.908 -33.393 1.00 36.47 329 CYS A CA 1
ATOM 2728 C C . CYS A 1 329 ? -1.617 17.125 -33.117 1.00 36.47 329 CYS A C 1
ATOM 2730 O O . CYS A 1 329 ? -2.129 18.200 -32.825 1.00 36.47 329 CYS A O 1
ATOM 2732 N N . ILE A 1 330 ? -0.304 16.957 -33.315 1.00 32.38 330 ILE A N 1
ATOM 2733 C CA . ILE A 1 330 ? 0.751 17.992 -33.252 1.00 32.38 330 ILE A CA 1
ATOM 2734 C C . ILE A 1 330 ? 1.364 18.170 -31.847 1.00 32.38 330 ILE A C 1
ATOM 2736 O O . ILE A 1 330 ? 1.079 19.138 -31.163 1.00 32.38 330 ILE A O 1
ATOM 2740 N N . CYS A 1 331 ? 2.226 17.230 -31.426 1.00 31.31 331 CYS A N 1
ATOM 2741 C CA . CYS A 1 331 ? 3.308 17.477 -30.438 1.00 31.31 331 CYS A CA 1
ATOM 2742 C C . CYS A 1 331 ? 4.315 16.310 -30.272 1.00 31.31 331 CYS A C 1
ATOM 2744 O O . CYS A 1 331 ? 5.278 16.423 -29.520 1.00 31.31 331 CYS A O 1
ATOM 2746 N N . VAL A 1 332 ? 4.140 15.178 -30.969 1.00 37.25 332 VAL A N 1
ATOM 2747 C CA . VAL A 1 332 ? 4.964 13.963 -30.766 1.00 37.25 332 VAL A CA 1
ATOM 2748 C C . VAL A 1 332 ? 6.428 14.138 -31.210 1.00 37.25 332 VAL A C 1
ATOM 2750 O O . VAL A 1 332 ? 7.318 13.523 -30.634 1.00 37.25 332 VAL A O 1
ATOM 2753 N N . VAL A 1 333 ? 6.702 15.012 -32.185 1.00 35.16 333 VAL A N 1
ATOM 2754 C CA . VAL A 1 333 ? 8.060 15.210 -32.728 1.00 35.16 333 VAL A CA 1
ATOM 2755 C C . VAL A 1 333 ? 8.953 16.031 -31.783 1.00 35.16 333 VAL A C 1
ATOM 2757 O O . VAL A 1 333 ? 10.131 15.715 -31.643 1.00 35.16 333 VAL A O 1
ATOM 2760 N N . SER A 1 334 ? 8.406 17.023 -31.065 1.00 32.53 334 SER A N 1
ATOM 2761 C CA . SER A 1 334 ? 9.194 17.842 -30.122 1.00 32.53 334 SER A CA 1
ATOM 2762 C C . SER A 1 334 ? 9.552 17.061 -28.851 1.00 32.53 334 SER A C 1
ATOM 2764 O O . SER A 1 334 ? 10.693 17.103 -28.404 1.00 32.53 334 SER A O 1
ATOM 2766 N N . ALA A 1 335 ? 8.619 16.262 -28.322 1.00 38.81 335 ALA A N 1
ATOM 2767 C CA . ALA A 1 335 ? 8.832 15.493 -27.095 1.00 38.81 335 ALA A CA 1
ATOM 2768 C C . ALA A 1 335 ? 9.899 14.391 -27.243 1.00 38.81 335 ALA A C 1
ATOM 2770 O O . ALA A 1 335 ? 10.621 14.098 -26.291 1.00 38.81 335 ALA A O 1
ATOM 2771 N N . TYR A 1 336 ? 10.014 13.784 -28.430 1.00 38.72 336 TYR A N 1
ATOM 2772 C CA . TYR A 1 336 ? 11.032 12.764 -28.697 1.00 38.72 336 TYR A CA 1
ATOM 2773 C C . TYR A 1 336 ? 12.406 13.387 -28.969 1.00 38.72 336 TYR A C 1
ATOM 2775 O O . TYR A 1 336 ? 13.404 12.835 -28.519 1.00 38.72 336 TYR A O 1
ATOM 2783 N N . SER A 1 337 ? 12.459 14.562 -29.613 1.00 35.59 337 SER A N 1
ATOM 2784 C CA . SER A 1 337 ? 13.686 15.365 -29.715 1.00 35.59 337 SER A CA 1
ATOM 2785 C C . SER A 1 337 ? 14.210 15.743 -28.329 1.00 35.59 337 SER A C 1
ATOM 2787 O O . SER A 1 337 ? 15.392 15.570 -28.065 1.00 35.59 337 SER A O 1
ATOM 2789 N N . ASP A 1 338 ? 13.341 16.170 -27.410 1.00 38.06 338 ASP A N 1
ATOM 2790 C CA . ASP A 1 338 ? 13.738 16.493 -26.034 1.00 38.06 338 ASP A CA 1
ATOM 2791 C C . ASP A 1 338 ? 14.152 15.254 -25.227 1.00 38.06 338 ASP A C 1
ATOM 2793 O O . ASP A 1 338 ? 15.093 15.320 -24.438 1.00 38.06 338 ASP A O 1
ATOM 2797 N N . MET A 1 339 ? 13.499 14.104 -25.433 1.00 39.34 339 MET A N 1
ATOM 2798 C CA . MET A 1 339 ? 13.876 12.840 -24.787 1.00 39.34 339 MET A CA 1
ATOM 2799 C C . MET A 1 339 ? 15.226 12.316 -25.299 1.00 39.34 339 MET A C 1
ATOM 2801 O O . MET A 1 339 ? 16.046 11.875 -24.498 1.00 39.34 339 MET A O 1
ATOM 2805 N N . ILE A 1 340 ? 15.468 12.401 -26.610 1.00 45.06 340 ILE A N 1
ATOM 2806 C CA . ILE A 1 340 ? 16.748 12.079 -27.249 1.00 45.06 340 ILE A CA 1
ATOM 2807 C C . ILE A 1 340 ? 17.834 13.045 -26.763 1.00 45.06 340 ILE A C 1
ATOM 2809 O O . ILE A 1 340 ? 18.875 12.590 -26.302 1.00 45.06 340 ILE A O 1
ATOM 2813 N N . ASN A 1 341 ? 17.579 14.354 -26.767 1.00 40.03 341 ASN A N 1
ATOM 2814 C CA . ASN A 1 341 ? 18.536 15.358 -26.298 1.00 40.03 341 ASN A CA 1
ATOM 2815 C C . ASN A 1 341 ? 18.870 15.177 -24.809 1.00 40.03 341 ASN A C 1
ATOM 2817 O O . ASN A 1 341 ? 20.030 15.301 -24.429 1.00 40.03 341 ASN A O 1
ATOM 2821 N N . HIS A 1 342 ? 17.901 14.797 -23.967 1.00 42.84 342 HIS A N 1
ATOM 2822 C CA . HIS A 1 342 ? 18.164 14.450 -22.566 1.00 42.84 342 HIS A CA 1
ATOM 2823 C C . HIS A 1 342 ? 18.922 13.126 -22.384 1.00 42.84 342 HIS A C 1
ATOM 2825 O O . HIS A 1 342 ? 19.712 13.015 -21.448 1.00 42.84 342 HIS A O 1
ATOM 2831 N N . LEU A 1 343 ? 18.697 12.135 -23.252 1.00 37.31 343 LEU A N 1
ATOM 2832 C CA . LEU A 1 343 ? 19.440 10.870 -23.263 1.00 37.31 343 LEU A CA 1
ATOM 2833 C C . LEU A 1 343 ? 20.891 11.059 -23.729 1.00 37.31 343 LEU A C 1
ATOM 2835 O O . LEU A 1 343 ? 21.786 10.423 -23.181 1.00 37.31 343 LEU A O 1
ATOM 2839 N N . PHE A 1 344 ? 21.134 11.956 -24.688 1.00 37.94 344 PHE A N 1
ATOM 2840 C CA . PHE A 1 344 ? 22.476 12.275 -25.183 1.00 37.94 344 PHE A CA 1
ATOM 2841 C C . PHE A 1 344 ? 23.239 13.259 -24.284 1.00 37.94 344 PHE A C 1
ATOM 2843 O O . PHE A 1 344 ? 24.447 13.107 -24.136 1.00 37.94 344 PHE A O 1
ATOM 2850 N N . ALA A 1 345 ? 22.565 14.193 -23.603 1.00 36.31 345 ALA A N 1
ATOM 2851 C CA . ALA A 1 345 ? 23.205 15.093 -22.635 1.00 36.31 345 ALA A CA 1
ATOM 2852 C C . ALA A 1 345 ? 23.782 14.363 -21.406 1.00 36.31 345 ALA A C 1
ATOM 2854 O O . ALA A 1 345 ? 24.658 14.891 -20.734 1.00 36.31 345 ALA A O 1
ATOM 2855 N N . TRP A 1 346 ? 23.327 13.140 -21.114 1.00 30.59 346 TRP A N 1
ATOM 2856 C CA . TRP A 1 346 ? 23.883 12.304 -20.041 1.00 30.59 346 TRP A CA 1
ATOM 2857 C C . TRP A 1 346 ? 25.143 11.523 -20.449 1.00 30.59 346 TRP A C 1
ATOM 2859 O O . TRP A 1 346 ? 25.794 10.944 -19.587 1.00 30.59 346 TRP A O 1
ATOM 2869 N N . ASN A 1 347 ? 25.486 11.508 -21.740 1.00 30.81 347 ASN A N 1
ATOM 2870 C CA . ASN A 1 347 ? 26.617 10.756 -22.291 1.00 30.81 347 ASN A CA 1
ATOM 2871 C C . ASN A 1 347 ? 27.817 11.644 -22.668 1.00 30.81 347 ASN A C 1
ATOM 2873 O O . ASN A 1 347 ? 28.770 11.138 -23.252 1.00 30.81 347 ASN A O 1
ATOM 2877 N N . ILE A 1 348 ? 27.768 12.951 -22.382 1.00 31.62 348 ILE A N 1
ATOM 2878 C CA . ILE A 1 348 ? 28.819 13.910 -22.774 1.00 31.62 348 ILE A CA 1
ATOM 2879 C C . ILE A 1 348 ? 29.642 14.419 -21.570 1.00 31.62 348 ILE A C 1
ATOM 2881 O O . ILE A 1 348 ? 30.722 14.952 -21.779 1.00 31.62 348 ILE A O 1
ATOM 2885 N N . ASP A 1 349 ? 29.225 14.145 -20.328 1.00 31.72 349 ASP A N 1
ATOM 2886 C CA . ASP A 1 349 ? 29.973 14.522 -19.111 1.00 31.72 349 ASP A CA 1
ATOM 2887 C C . ASP A 1 349 ? 30.466 13.300 -18.296 1.00 31.72 349 ASP A C 1
ATOM 2889 O O . ASP A 1 349 ? 30.341 13.265 -17.067 1.00 31.72 349 ASP A O 1
ATOM 2893 N N . GLN A 1 350 ? 31.013 12.279 -18.971 1.00 34.06 350 GLN A N 1
ATOM 2894 C CA . GLN A 1 350 ? 31.949 11.323 -18.352 1.00 34.06 350 GLN A CA 1
ATOM 2895 C C . GLN A 1 350 ? 33.327 11.433 -18.996 1.00 34.06 350 GLN A C 1
ATOM 2897 O O . GLN A 1 350 ? 33.495 10.897 -20.115 1.00 34.06 350 GLN A O 1
#

pLDDT: mean 80.09, std 19.41, range [27.88, 98.5]

Secondary structure (DSSP, 8-state):
-----------TTHHHHTTSTTTS---S-HHHHHHHHHHHHHHGGGS-HHHHHHHHHHHHHHHHHHHHHHTT------EEEEEEE-HHHHHHTT--HHHHHHHHHHHHHH-TT--EEEEPP-SSSBSSSHHHHHHHHHHHHHHHHTTHHHHSEEEEEEEEETTEEEEEEEEEETTEEEEEE-SSPPBTTTB--TTS-TTS-GGGS----TT-----EEETTEEEEEEEGGGGGS--SS----SEEEEEE-GGGG--GGGHHHHHHHHHHHHHHHH-TTSSEEEEEETTS--EEEETTS-B-HHHHHHHTT-SEEEEEEE----------S-HHHHHHHHHHHHHHTSS--

Radius of gyration: 21.82 Å; Cα contacts (8 Å, |Δi|>4): 565; chains: 1; bounding box: 52×42×66 Å

Sequence (350 aa):
MAFYAKIVPLNPLILLYYRFNDLFYSTPYPIINLFLLYLSVAALPLLNIRLIFIYFFIFCFLSFAQKIYSSTKSIHQQKIKVGVVQVGLYYQLGGNTTNFFPDLLKFLRKNNDVDMVVFSENTVYGFKNQFNKKITQKMISDLKASNAHQRHAFIFNFFGFNDINNIVSVYYYKDNLLINQKKALIPFVEQQWFFSDKHDNTYEYLSIRKDIVNQHINHNGINIKTYICYDVLFPETHKSDNGLVIVQSNYKLLDKNDMYNRIIKNGSILGWFAVATNSLAYINIQNHGGTVLIRKNGKIDYNIFTTSLKKHFLSLMYKLYTSLSMISCICVVSAYSDMINHLFAWNIDQ

Foldseek 3Di:
DDPDADDQPDDPCLVVCLVCVLQADDDLFLVVSSVVVVVCVVCVVVDDPVVVVVVSVVSNVNSVVVLVVLLPDDDDKDKAKEKFFQAQQCVVVPHDLVCVLVVVVVVCVVVVRHAEYEYAADAQAADLDPNNPVSNVVSVVVCVVVVVLARHWYFYWYCYDDPANFTWTWIGHPNDIAIDGAPHDNDPQAADDPPDDPPPPCSSHHDDDPPRDHDWDQDPNFTEAEHEAVSLSAAHRDRQQGQEYEYRYECVVVPDPPCSLVCLLSSQSSSCSRRPQQYQWYWYRYNQAQIWIAGNSSDIPVVRRVVRNNDSIDMDMDIRDDDDDDDDPDDPVVVVVVVVVVVVVVVPPD

Organism: NCBI:txid1446701